Protein AF-A0A522BNR9-F1 (afdb_monomer_lite)

pLDDT: mean 96.23, std 3.54, range [77.25, 98.81]

Secondary structure (DSSP, 8-state):
-EEEEEE-SHHHHHHHHHHHHHHHHHHHHTT-EEEEEE-SHHHHHHHHTTSS--HHHHHHHHHTSTT--EE------B-HHHHHHHHHHHHHTT--PPP--SS--SHHHHHHHHHHHHHSBS-HHHHH--S-------HHHHHHHHHSPPP-PPPPTT--------SSSSHHHH-EEEE-SS-EEEEEEEEETTEEEEEEEEEE-TT-EEEE----HHHHHHHHHHHHHHHHHHT--------TTTSTTHHHHHHHHHHHHHTHHHHHHSHHHHHHTT--GGG-HHHHHHHHTTS-HHHHHHHH-

Foldseek 3Di:
DEEEEEQADDPSNVVCVVCVVVVQVVCVVVVYHYHYQYLYLLQLLCVLVVNHDPSLVVLLVLLPDPPDHYDDDDHDQADPVNNQVSQVVCVVVPDPQDGQDPPDDDPVNVSSNVSVVCSHFPNRCVSNPPDDDDDDDDPVRVVVCVVVPDDDDDDDPPDPDDDDDQPDQAFVNFKDKDFAQAKDKDWDWDQDPVGIDTPDIDIDHHRDMDMDGGRDPVSLLVSLLVQLVVCVVVVHDDDDDDDCSNVVPPGLVSQLSNQCSNVVVLCVVCVPVQVVLPQGCSSPPVSSLVSLVPDDPVVSVVSVD

Structure (mmCIF, N/CA/C/O backbone):
data_AF-A0A522BNR9-F1
#
_entry.id   AF-A0A522BNR9-F1
#
loop_
_atom_site.group_PDB
_atom_site.id
_atom_site.type_symbol
_atom_site.label_atom_id
_atom_site.label_alt_id
_atom_site.label_comp_id
_atom_site.label_asym_id
_atom_site.label_entity_id
_atom_site.label_seq_id
_atom_site.pdbx_PDB_ins_code
_atom_site.Cartn_x
_atom_site.Cartn_y
_atom_site.Cartn_z
_atom_site.occupancy
_atom_site.B_iso_or_equiv
_atom_site.auth_seq_id
_atom_site.auth_comp_id
_atom_site.auth_asym_id
_atom_site.auth_atom_id
_atom_site.pdbx_PDB_model_num
ATOM 1 N N . MET A 1 1 ? 23.195 -4.422 -25.981 1.00 77.25 1 MET A N 1
ATOM 2 C CA . MET A 1 1 ? 21.878 -4.043 -25.424 1.00 77.25 1 MET A CA 1
ATOM 3 C C . MET A 1 1 ? 21.604 -4.949 -24.242 1.00 77.25 1 MET A C 1
ATOM 5 O O . MET A 1 1 ? 21.858 -6.144 -24.354 1.00 77.25 1 MET A O 1
ATOM 9 N N . LYS A 1 2 ? 21.165 -4.390 -23.116 1.00 92.06 2 LYS A N 1
ATOM 10 C CA . LYS A 1 2 ? 20.998 -5.118 -21.859 1.00 92.06 2 LYS A CA 1
ATOM 11 C C . LYS A 1 2 ? 19.595 -4.866 -21.327 1.00 92.06 2 LYS A C 1
ATOM 13 O O . LYS A 1 2 ? 19.148 -3.726 -21.337 1.00 92.06 2 LYS A O 1
ATOM 18 N N . ILE A 1 3 ? 18.907 -5.923 -20.921 1.00 98.19 3 ILE A N 1
ATOM 19 C CA . ILE A 1 3 ? 17.589 -5.854 -20.295 1.00 98.19 3 ILE A CA 1
ATOM 20 C C . ILE A 1 3 ? 17.766 -6.191 -18.822 1.00 98.19 3 ILE A C 1
ATOM 22 O O . ILE A 1 3 ? 18.383 -7.201 -18.485 1.00 98.19 3 ILE A O 1
ATOM 26 N N . ILE A 1 4 ? 17.203 -5.364 -17.951 1.00 98.50 4 ILE A N 1
ATOM 27 C CA . ILE A 1 4 ? 17.096 -5.677 -16.533 1.00 98.50 4 ILE A CA 1
ATOM 28 C C . ILE A 1 4 ? 15.732 -6.298 -16.258 1.00 98.50 4 ILE A C 1
ATOM 30 O O . ILE A 1 4 ? 14.697 -5.713 -16.566 1.00 98.50 4 ILE A O 1
ATOM 34 N N . TYR A 1 5 ? 15.731 -7.487 -15.670 1.00 98.62 5 TYR A N 1
ATOM 35 C CA . TYR A 1 5 ? 14.542 -8.231 -15.285 1.00 98.62 5 TYR A CA 1
ATOM 36 C C . TYR A 1 5 ? 14.414 -8.221 -13.762 1.00 98.62 5 TYR A C 1
ATOM 38 O O . TYR A 1 5 ? 15.271 -8.743 -13.050 1.00 98.62 5 TYR A O 1
ATOM 46 N N . THR A 1 6 ? 13.362 -7.610 -13.225 1.00 98.69 6 THR A N 1
ATOM 47 C CA . THR A 1 6 ? 13.236 -7.505 -11.766 1.00 98.69 6 THR A CA 1
ATOM 48 C C . THR A 1 6 ? 12.861 -8.846 -11.140 1.00 98.69 6 THR A C 1
ATOM 50 O O . THR A 1 6 ? 11.821 -9.408 -11.493 1.00 98.69 6 THR A O 1
ATOM 53 N N . TYR A 1 7 ? 13.643 -9.310 -10.167 1.00 98.69 7 TYR A N 1
ATOM 54 C CA . TYR A 1 7 ? 13.219 -10.359 -9.242 1.00 98.69 7 TYR A CA 1
ATOM 55 C C . TYR A 1 7 ? 12.415 -9.713 -8.107 1.00 98.69 7 TYR A C 1
ATOM 57 O O . TYR A 1 7 ? 12.762 -8.633 -7.627 1.00 98.69 7 TYR A O 1
ATOM 65 N N . THR A 1 8 ? 11.272 -10.307 -7.771 1.00 98.69 8 THR A N 1
ATOM 66 C CA . THR A 1 8 ? 10.233 -9.675 -6.940 1.00 98.69 8 THR A CA 1
ATOM 67 C C . THR A 1 8 ? 9.737 -10.655 -5.878 1.00 98.69 8 THR A C 1
ATOM 69 O O . THR A 1 8 ? 10.532 -11.413 -5.334 1.00 98.69 8 THR A O 1
ATOM 72 N N . ASP A 1 9 ? 8.446 -10.646 -5.563 1.00 98.62 9 ASP A N 1
ATOM 73 C CA . ASP A 1 9 ? 7.865 -11.357 -4.431 1.00 98.62 9 ASP A CA 1
ATOM 74 C C . ASP A 1 9 ? 6.797 -12.358 -4.903 1.00 98.62 9 ASP A C 1
ATOM 76 O O . ASP A 1 9 ? 6.306 -12.273 -6.032 1.00 98.62 9 ASP A O 1
ATOM 80 N N . GLU A 1 10 ? 6.401 -13.275 -4.019 1.00 98.19 10 GLU A N 1
ATOM 81 C CA . GLU A 1 10 ? 5.205 -14.123 -4.154 1.00 98.19 10 GLU A CA 1
ATOM 82 C C . GLU A 1 10 ? 5.112 -14.865 -5.509 1.00 98.19 10 GLU A C 1
ATOM 84 O O . GLU A 1 10 ? 6.067 -15.494 -5.971 1.00 98.19 10 GLU A O 1
ATOM 89 N N . ALA A 1 11 ? 3.944 -14.844 -6.159 1.00 98.31 11 ALA A N 1
ATOM 90 C CA . ALA A 1 11 ? 3.710 -15.575 -7.400 1.00 98.31 11 ALA A CA 1
ATOM 91 C C . ALA A 1 11 ? 4.596 -15.101 -8.577 1.00 98.31 11 ALA A C 1
ATOM 93 O O . ALA A 1 11 ? 5.131 -15.962 -9.281 1.00 98.31 11 ALA A O 1
ATOM 94 N N . PRO A 1 12 ? 4.809 -13.787 -8.814 1.00 98.31 12 PRO A N 1
ATOM 95 C CA . PRO A 1 12 ? 5.765 -13.321 -9.821 1.00 98.31 12 PRO A CA 1
ATOM 96 C C . PRO A 1 12 ? 7.200 -13.828 -9.618 1.00 98.31 12 PRO A C 1
ATOM 98 O O . PRO A 1 12 ? 7.868 -14.138 -10.609 1.00 98.31 12 PRO A O 1
ATOM 101 N N . ALA A 1 13 ? 7.671 -13.965 -8.374 1.00 98.31 13 ALA A N 1
ATOM 102 C CA . ALA A 1 13 ? 8.983 -14.550 -8.091 1.00 98.31 13 ALA A CA 1
ATOM 103 C C . ALA A 1 13 ? 9.046 -16.021 -8.530 1.00 98.31 13 ALA A C 1
ATOM 105 O O . ALA A 1 13 ? 9.943 -16.406 -9.280 1.00 98.31 13 ALA A O 1
ATOM 106 N N . LEU A 1 14 ? 8.039 -16.825 -8.164 1.00 98.44 14 LEU A N 1
ATOM 107 C CA . LEU A 1 14 ? 7.934 -18.229 -8.586 1.00 98.44 14 LEU A CA 1
ATOM 108 C C . LEU A 1 14 ? 7.877 -18.373 -10.115 1.00 98.44 14 LEU A C 1
ATOM 110 O O . LEU A 1 14 ? 8.571 -19.208 -10.693 1.00 98.44 14 LEU A O 1
ATOM 114 N N . ALA A 1 15 ? 7.089 -17.534 -10.790 1.00 98.50 15 ALA A N 1
ATOM 115 C CA . ALA A 1 15 ? 7.012 -17.531 -12.250 1.00 98.50 15 ALA A CA 1
ATOM 116 C C . ALA A 1 15 ? 8.358 -17.159 -12.896 1.00 98.50 15 ALA A C 1
ATOM 118 O O . ALA A 1 15 ? 8.727 -17.723 -13.928 1.00 98.50 15 ALA A O 1
ATOM 119 N N . THR A 1 16 ? 9.110 -16.247 -12.274 1.00 98.56 16 THR A N 1
ATOM 120 C CA . THR A 1 16 ? 10.439 -15.829 -12.739 1.00 98.56 16 THR A CA 1
ATOM 121 C C . THR A 1 16 ? 11.426 -16.993 -12.729 1.00 98.56 16 THR A C 1
ATOM 123 O O . THR A 1 16 ? 12.133 -17.162 -13.718 1.00 98.56 16 THR A O 1
ATOM 126 N N . HIS A 1 17 ? 11.416 -17.850 -11.699 1.00 97.81 17 HIS A N 1
ATOM 127 C CA . HIS A 1 17 ? 12.266 -19.054 -11.648 1.00 97.81 17 HIS A CA 1
ATOM 128 C C . HIS A 1 17 ? 12.080 -19.971 -12.863 1.00 97.81 17 HIS A C 1
ATOM 130 O O . HIS A 1 17 ? 13.046 -20.547 -13.356 1.00 97.81 17 HIS A O 1
ATOM 136 N N . SER A 1 18 ? 10.853 -20.084 -13.380 1.00 98.38 18 SER A N 1
ATOM 137 C CA . SER A 1 18 ? 10.576 -20.894 -14.571 1.00 98.38 18 SER A CA 1
ATOM 138 C C . SER A 1 18 ? 10.851 -20.156 -15.881 1.00 98.38 18 SER A C 1
ATOM 140 O O . SER A 1 18 ? 11.340 -20.765 -16.831 1.00 98.38 18 SER A O 1
ATOM 142 N N . LEU A 1 19 ? 10.467 -18.882 -15.978 1.00 98.62 19 LEU A N 1
ATOM 143 C CA . LEU A 1 19 ? 10.420 -18.162 -17.251 1.00 98.62 19 LEU A CA 1
ATOM 144 C C . LEU A 1 19 ? 11.746 -17.477 -17.604 1.00 98.62 19 LEU A C 1
ATOM 146 O O . LEU A 1 19 ? 12.098 -17.401 -18.781 1.00 98.62 19 LEU A O 1
ATOM 150 N N . LEU A 1 20 ? 12.488 -16.983 -16.610 1.00 98.31 20 LEU A N 1
ATOM 151 C CA . LEU A 1 20 ? 13.717 -16.222 -16.840 1.00 98.31 20 LEU A CA 1
ATOM 152 C C . LEU A 1 20 ? 14.794 -17.019 -17.599 1.00 98.31 20 LEU A C 1
ATOM 154 O O . LEU A 1 20 ? 15.329 -16.458 -18.558 1.00 98.31 20 LEU A O 1
ATOM 158 N N . PRO A 1 21 ? 15.069 -18.306 -17.290 1.00 98.31 21 PRO A N 1
ATOM 159 C CA . PRO A 1 21 ? 16.051 -19.083 -18.052 1.00 98.31 21 PRO A CA 1
ATOM 160 C C . PRO A 1 21 ? 15.691 -19.210 -19.538 1.00 98.31 21 PRO A C 1
ATOM 162 O O . PRO A 1 21 ? 16.567 -19.207 -20.402 1.00 98.31 21 PRO A O 1
ATOM 165 N N . ILE A 1 22 ? 14.392 -19.275 -19.854 1.00 98.50 22 ILE A N 1
ATOM 166 C CA . ILE A 1 22 ? 13.901 -19.319 -21.236 1.00 98.50 22 ILE A CA 1
ATOM 167 C C . ILE A 1 22 ? 14.167 -17.974 -21.921 1.00 98.50 22 ILE A C 1
ATOM 169 O O . ILE A 1 22 ? 14.694 -17.946 -23.031 1.00 98.50 22 ILE A O 1
ATOM 173 N N . ILE A 1 23 ? 13.841 -16.858 -21.261 1.00 98.19 23 ILE A N 1
ATOM 174 C CA . ILE A 1 23 ? 14.083 -15.509 -21.797 1.00 98.19 23 ILE A CA 1
ATOM 175 C C . ILE A 1 23 ? 15.578 -15.289 -22.062 1.00 98.19 23 ILE A C 1
ATOM 177 O O . ILE A 1 23 ? 15.932 -14.813 -23.138 1.00 98.19 23 ILE A O 1
ATOM 181 N N . GLN A 1 24 ? 16.444 -15.673 -21.120 1.00 97.94 24 GLN A N 1
ATOM 182 C CA . GLN A 1 24 ? 17.901 -15.581 -21.254 1.00 97.94 24 GLN A CA 1
ATOM 183 C C . GLN A 1 24 ? 18.404 -16.386 -22.457 1.00 97.94 24 GLN A C 1
ATOM 185 O O . GLN A 1 24 ? 19.054 -15.827 -23.337 1.00 97.94 24 GLN A O 1
ATOM 190 N N . ALA A 1 25 ? 18.006 -17.659 -22.569 1.00 98.06 25 ALA A N 1
ATOM 191 C CA . ALA A 1 25 ? 18.433 -18.524 -23.668 1.00 98.06 25 ALA A CA 1
ATOM 192 C C . ALA A 1 25 ? 18.049 -17.978 -25.058 1.00 98.06 25 ALA A C 1
ATOM 194 O O . ALA A 1 25 ? 18.805 -18.142 -26.017 1.00 98.06 25 ALA A O 1
ATOM 195 N N . TYR A 1 26 ? 16.884 -17.332 -25.183 1.00 97.69 26 TYR A N 1
ATOM 196 C CA . TYR A 1 26 ? 16.469 -16.672 -26.425 1.00 97.69 26 TYR A CA 1
ATOM 197 C C . TYR A 1 26 ? 17.189 -15.335 -26.649 1.00 97.69 26 TYR A C 1
ATOM 199 O O . TYR A 1 26 ? 17.594 -15.051 -27.777 1.00 97.69 26 TYR A O 1
ATOM 207 N N . GLY A 1 27 ? 17.370 -14.528 -25.598 1.00 96.31 27 GLY A N 1
ATOM 208 C CA . GLY A 1 27 ? 18.087 -13.251 -25.652 1.00 96.31 27 GLY A CA 1
ATOM 209 C C . GLY A 1 27 ? 19.531 -13.411 -26.128 1.00 96.31 27 GLY A C 1
ATOM 210 O O . GLY A 1 27 ? 19.975 -12.675 -27.014 1.00 96.31 27 GLY A O 1
ATOM 211 N N . ASP A 1 28 ? 20.219 -14.450 -25.651 1.00 95.94 28 ASP A N 1
ATOM 212 C CA . ASP A 1 28 ? 21.600 -14.764 -26.029 1.00 95.94 28 ASP A CA 1
ATOM 213 C C . ASP A 1 28 ? 21.756 -15.006 -27.535 1.00 95.94 28 ASP A C 1
ATOM 215 O O . ASP A 1 28 ? 22.749 -14.594 -28.138 1.00 95.94 28 ASP A O 1
ATOM 219 N N . LYS A 1 29 ? 20.753 -15.607 -28.193 1.00 97.50 29 LYS A N 1
ATOM 220 C CA . LYS A 1 29 ? 20.768 -15.807 -29.655 1.00 97.50 29 LYS A CA 1
ATOM 221 C C . LYS A 1 29 ? 20.725 -14.498 -30.442 1.00 97.50 29 LYS A C 1
ATOM 223 O O . LYS A 1 29 ? 21.149 -14.484 -31.594 1.00 97.50 29 LYS A O 1
ATOM 228 N N . ALA A 1 30 ? 20.234 -13.422 -29.833 1.00 96.06 30 ALA A N 1
ATOM 229 C CA . ALA A 1 30 ? 20.173 -12.087 -30.417 1.00 96.06 30 ALA A CA 1
ATOM 230 C C . ALA A 1 30 ? 21.269 -11.141 -29.885 1.00 96.06 30 ALA A C 1
ATOM 232 O O . ALA A 1 30 ? 21.267 -9.960 -30.229 1.00 96.06 30 ALA A O 1
ATOM 233 N N . GLY A 1 31 ? 22.190 -11.623 -29.038 1.00 96.25 31 GLY A N 1
ATOM 234 C CA . GLY A 1 31 ? 23.190 -10.774 -28.382 1.00 96.25 31 GLY A CA 1
ATOM 235 C C . GLY A 1 31 ? 22.590 -9.785 -27.372 1.00 96.25 31 GLY A C 1
ATOM 236 O O . GLY A 1 31 ? 23.141 -8.702 -27.160 1.00 96.25 31 GLY A O 1
ATOM 237 N N . VAL A 1 32 ? 21.443 -10.128 -26.775 1.00 97.12 32 VAL A N 1
ATOM 238 C CA . VAL A 1 32 ? 20.757 -9.326 -25.754 1.00 97.12 32 VAL A CA 1
ATOM 239 C C . VAL A 1 32 ? 20.954 -9.980 -24.391 1.00 97.12 32 VAL A C 1
ATOM 241 O O . VAL A 1 32 ? 20.348 -11.008 -24.102 1.00 97.12 32 VAL A O 1
ATOM 244 N N . GLY A 1 33 ? 21.776 -9.360 -23.543 1.00 96.62 33 GLY A N 1
ATOM 245 C CA . GLY A 1 33 ? 21.984 -9.828 -22.172 1.00 96.62 33 GLY A CA 1
ATOM 246 C C . GLY A 1 33 ? 20.783 -9.505 -21.284 1.00 96.62 33 GLY A C 1
ATOM 247 O O . GLY A 1 33 ? 20.262 -8.388 -21.339 1.00 96.62 33 GLY A O 1
ATOM 248 N N . VAL A 1 34 ? 20.363 -10.462 -20.456 1.00 97.94 34 VAL A N 1
ATOM 249 C CA . VAL A 1 34 ? 19.265 -10.289 -19.493 1.00 97.94 34 VAL A CA 1
ATOM 250 C C . VAL A 1 34 ? 19.785 -10.545 -18.084 1.00 97.94 34 VAL A C 1
ATOM 252 O O . VAL A 1 34 ? 20.131 -11.675 -17.734 1.00 97.94 34 VAL A O 1
ATOM 255 N N . GLU A 1 35 ? 19.830 -9.490 -17.277 1.00 96.69 35 GLU A N 1
ATOM 256 C CA . GLU A 1 35 ? 20.316 -9.539 -15.898 1.00 96.69 35 GLU A CA 1
ATOM 257 C C . GLU A 1 35 ? 19.208 -9.273 -14.893 1.00 96.69 35 GLU A C 1
ATOM 259 O O . GLU A 1 35 ? 18.258 -8.542 -15.165 1.00 96.69 35 GLU A O 1
ATOM 264 N N . THR A 1 36 ? 19.358 -9.837 -13.701 1.00 97.94 36 THR A N 1
ATOM 265 C CA . THR A 1 36 ? 18.408 -9.639 -12.615 1.00 97.94 36 THR A CA 1
ATOM 266 C C . THR A 1 36 ? 18.812 -8.502 -11.701 1.00 97.94 36 THR A C 1
ATOM 268 O O . THR A 1 36 ? 19.994 -8.282 -11.436 1.00 97.94 36 THR A O 1
ATOM 271 N N . ARG A 1 37 ? 17.804 -7.827 -11.158 1.00 98.50 37 ARG A N 1
ATOM 272 C CA . ARG A 1 37 ? 17.929 -6.966 -9.983 1.00 98.50 37 ARG A CA 1
ATOM 273 C C . ARG A 1 37 ? 16.854 -7.361 -8.989 1.00 98.50 37 ARG A C 1
ATOM 275 O O . ARG A 1 37 ? 15.673 -7.395 -9.344 1.00 98.50 37 ARG A O 1
ATOM 282 N N . ASP A 1 38 ? 17.279 -7.738 -7.790 1.00 98.56 38 ASP A N 1
ATOM 283 C CA . ASP A 1 38 ? 16.380 -8.169 -6.723 1.00 98.56 38 ASP A CA 1
ATOM 284 C C . ASP A 1 38 ? 15.833 -6.955 -5.976 1.00 98.56 38 ASP A C 1
ATOM 286 O O . ASP A 1 38 ? 16.566 -6.242 -5.298 1.00 98.56 38 ASP A O 1
ATOM 290 N N . ILE A 1 39 ? 14.535 -6.723 -6.143 1.00 98.69 39 ILE A N 1
ATOM 291 C CA . ILE A 1 39 ? 13.774 -5.662 -5.478 1.00 98.69 39 ILE A CA 1
ATOM 292 C C . ILE A 1 39 ? 12.669 -6.242 -4.582 1.00 98.69 39 ILE A C 1
ATOM 294 O O . ILE A 1 39 ? 11.708 -5.536 -4.244 1.00 98.69 39 ILE A O 1
ATOM 298 N N . SER A 1 40 ? 12.783 -7.522 -4.214 1.00 98.69 40 SER A N 1
ATOM 299 C CA . SER A 1 40 ? 11.910 -8.166 -3.234 1.00 98.69 40 SER A CA 1
ATOM 300 C C . SER A 1 40 ? 11.923 -7.411 -1.903 1.00 98.69 40 SER A C 1
ATOM 302 O O . SER A 1 40 ? 12.826 -6.623 -1.600 1.00 98.69 40 SER A O 1
ATOM 304 N N . LEU A 1 41 ? 10.890 -7.611 -1.086 1.00 98.56 41 LEU A N 1
ATOM 305 C CA . LEU A 1 41 ? 10.832 -7.045 0.258 1.00 98.56 41 LEU A CA 1
ATOM 306 C C . LEU A 1 41 ? 12.050 -7.461 1.090 1.00 98.56 41 LEU A C 1
ATOM 308 O O . LEU A 1 41 ? 12.665 -6.601 1.714 1.00 98.56 41 LEU A O 1
ATOM 312 N N . ALA A 1 42 ? 12.422 -8.740 1.046 1.00 98.50 42 ALA A N 1
ATOM 313 C CA . ALA A 1 42 ? 13.563 -9.272 1.780 1.00 98.50 42 ALA A CA 1
ATOM 314 C C . ALA A 1 42 ? 14.884 -8.606 1.360 1.00 98.50 42 ALA A C 1
ATOM 316 O O . ALA A 1 42 ? 15.603 -8.090 2.216 1.00 98.50 42 ALA A O 1
ATOM 317 N N . ALA A 1 43 ? 15.167 -8.527 0.054 1.00 98.50 43 ALA A N 1
ATOM 318 C CA . ALA A 1 43 ? 16.389 -7.898 -0.449 1.00 98.50 43 ALA A CA 1
ATOM 319 C C . ALA A 1 43 ? 16.478 -6.414 -0.071 1.00 98.50 43 ALA A C 1
ATOM 321 O O . ALA A 1 43 ? 17.534 -5.943 0.343 1.00 98.50 43 ALA A O 1
ATOM 322 N N . ARG A 1 44 ? 15.359 -5.682 -0.131 1.00 98.56 44 ARG A N 1
ATOM 323 C CA . ARG A 1 44 ? 15.320 -4.264 0.263 1.00 98.56 44 ARG A CA 1
ATOM 324 C C . ARG A 1 44 ? 15.499 -4.058 1.766 1.00 98.56 44 ARG A C 1
ATOM 326 O O . ARG A 1 44 ? 16.126 -3.078 2.153 1.00 98.56 44 ARG A O 1
ATOM 333 N N . ILE A 1 45 ? 14.982 -4.960 2.607 1.00 98.62 45 ILE A N 1
ATOM 334 C CA . ILE A 1 45 ? 15.274 -4.944 4.050 1.00 98.62 45 ILE A CA 1
ATOM 335 C C . ILE A 1 45 ? 16.776 -5.143 4.267 1.00 98.62 45 ILE A C 1
ATOM 337 O O . ILE A 1 45 ? 17.400 -4.333 4.943 1.00 98.62 45 ILE A O 1
ATOM 341 N N . LEU A 1 46 ? 17.370 -6.178 3.669 1.00 98.56 46 LEU A N 1
ATOM 342 C CA . LEU A 1 46 ? 18.798 -6.464 3.827 1.00 98.56 46 LEU A CA 1
ATOM 343 C C . LEU A 1 46 ? 19.677 -5.305 3.338 1.00 98.56 46 LEU A C 1
ATOM 345 O O . LEU A 1 46 ? 20.616 -4.923 4.035 1.00 98.56 46 LEU A O 1
ATOM 349 N N . ALA A 1 47 ? 19.344 -4.706 2.193 1.00 98.19 47 ALA A N 1
ATOM 350 C CA . ALA A 1 47 ? 20.053 -3.549 1.654 1.00 98.19 47 ALA A CA 1
ATOM 351 C C . ALA A 1 47 ? 19.994 -2.336 2.595 1.00 98.19 47 ALA A C 1
ATOM 353 O O . ALA A 1 47 ? 21.015 -1.695 2.836 1.00 98.19 47 ALA A O 1
ATOM 354 N N . ALA A 1 48 ? 18.838 -2.070 3.216 1.00 97.44 48 ALA A N 1
ATOM 355 C CA . ALA A 1 48 ? 18.678 -0.969 4.170 1.00 97.44 48 ALA A CA 1
ATOM 356 C C . ALA A 1 48 ? 19.566 -1.104 5.425 1.00 97.44 48 ALA A C 1
ATOM 358 O O . ALA A 1 48 ? 19.855 -0.101 6.077 1.00 97.44 48 ALA A O 1
ATOM 359 N N . PHE A 1 49 ? 20.027 -2.319 5.745 1.00 97.25 49 PHE A N 1
ATOM 360 C CA . PHE A 1 49 ? 20.973 -2.594 6.834 1.00 97.25 49 PHE A CA 1
ATOM 361 C C . PHE A 1 49 ? 22.384 -2.956 6.341 1.00 97.25 49 PHE A C 1
ATOM 363 O O . PHE A 1 49 ? 23.199 -3.445 7.121 1.00 97.25 49 PHE A O 1
ATOM 370 N N . GLY A 1 50 ? 22.694 -2.716 5.062 1.00 97.12 50 GLY A N 1
ATOM 371 C CA . GLY A 1 50 ? 24.022 -2.958 4.489 1.00 97.12 50 GLY A CA 1
ATOM 372 C C . GLY A 1 50 ? 24.414 -4.437 4.403 1.00 97.12 50 GLY A C 1
ATOM 373 O O . GLY A 1 50 ? 25.598 -4.758 4.350 1.00 97.12 50 GLY A O 1
ATOM 374 N N . LEU A 1 51 ? 23.434 -5.341 4.415 1.00 97.00 51 LEU A N 1
ATOM 375 C CA . LEU A 1 51 ? 23.635 -6.793 4.349 1.00 97.00 51 LEU A CA 1
ATOM 376 C C . LEU A 1 51 ? 23.479 -7.351 2.926 1.00 97.00 51 LEU A C 1
ATOM 378 O O . LEU A 1 51 ? 23.629 -8.554 2.719 1.00 97.00 51 LEU A O 1
ATOM 382 N N . HIS A 1 52 ? 23.134 -6.498 1.962 1.00 96.19 52 HIS A N 1
ATOM 383 C CA . HIS A 1 52 ? 22.932 -6.842 0.558 1.00 96.19 52 HIS A CA 1
ATOM 384 C C . HIS A 1 52 ? 23.124 -5.599 -0.328 1.00 96.19 52 HIS A C 1
ATOM 386 O O . HIS A 1 52 ? 22.973 -4.474 0.150 1.00 96.19 52 HIS A O 1
ATOM 392 N N . ASP A 1 53 ? 23.412 -5.796 -1.616 1.00 97.31 53 ASP A N 1
ATOM 393 C CA . ASP A 1 53 ? 23.477 -4.714 -2.603 1.00 97.31 53 ASP A CA 1
ATOM 394 C C . ASP A 1 53 ? 22.121 -3.999 -2.751 1.00 97.31 53 ASP A C 1
ATOM 396 O O . ASP A 1 53 ? 21.067 -4.643 -2.843 1.00 97.31 53 ASP A O 1
ATOM 400 N N . ASP A 1 54 ? 22.143 -2.664 -2.817 1.00 98.00 54 ASP A N 1
ATOM 401 C 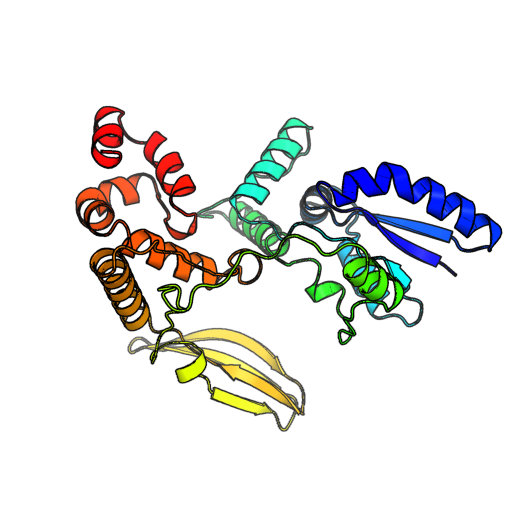CA . ASP A 1 54 ? 20.944 -1.845 -3.033 1.00 98.00 54 ASP A CA 1
ATOM 402 C C . ASP A 1 54 ? 20.606 -1.728 -4.525 1.00 98.00 54 ASP A C 1
ATOM 404 O O . ASP A 1 54 ? 20.846 -0.723 -5.202 1.00 98.00 54 ASP A O 1
ATOM 408 N N . HIS A 1 55 ? 20.003 -2.792 -5.046 1.00 98.56 55 HIS A N 1
ATOM 409 C CA . HIS A 1 55 ? 19.535 -2.837 -6.425 1.00 98.56 55 HIS A CA 1
ATOM 410 C C . HIS A 1 55 ? 18.415 -1.832 -6.734 1.00 98.56 55 HIS A C 1
ATOM 412 O O . HIS A 1 55 ? 18.212 -1.501 -7.902 1.00 98.56 55 HIS A O 1
ATOM 418 N N . LEU A 1 56 ? 17.650 -1.363 -5.738 1.00 98.50 56 LEU A N 1
ATOM 419 C CA . LEU A 1 56 ? 16.597 -0.377 -5.990 1.00 98.50 56 LEU A CA 1
ATOM 420 C C . LEU A 1 56 ? 17.208 0.999 -6.259 1.00 98.50 56 LEU A C 1
ATOM 422 O O . LEU A 1 56 ? 16.763 1.673 -7.188 1.00 98.50 56 LEU A O 1
ATOM 426 N N . ALA A 1 57 ? 18.231 1.386 -5.493 1.00 98.12 57 ALA A N 1
ATOM 427 C CA . ALA A 1 57 ? 18.997 2.596 -5.761 1.00 98.12 57 ALA A CA 1
ATOM 428 C C . ALA A 1 57 ? 19.671 2.532 -7.141 1.00 98.12 57 ALA A C 1
ATOM 430 O O . ALA A 1 57 ? 19.514 3.454 -7.939 1.00 98.12 57 ALA A O 1
ATOM 431 N N . GLU A 1 58 ? 20.327 1.412 -7.472 1.00 98.06 58 GLU A N 1
ATOM 432 C CA . GLU A 1 58 ? 20.940 1.214 -8.794 1.00 98.06 58 GLU A CA 1
ATOM 433 C C . GLU A 1 58 ? 19.916 1.352 -9.932 1.00 98.06 58 GLU A C 1
ATOM 435 O O . GLU A 1 58 ? 20.165 2.033 -10.927 1.00 98.06 58 GLU A O 1
ATOM 440 N N . LEU A 1 59 ? 18.741 0.732 -9.787 1.00 98.38 59 LEU A N 1
ATOM 441 C CA . LEU A 1 59 ? 17.673 0.834 -10.777 1.00 98.38 59 LEU A CA 1
ATOM 442 C C . LEU A 1 59 ? 17.100 2.252 -10.895 1.00 98.38 59 LEU A C 1
ATOM 444 O O . LEU A 1 59 ? 16.686 2.632 -11.989 1.00 98.38 59 LEU A O 1
ATOM 448 N N . GLY A 1 60 ? 17.058 3.015 -9.800 1.00 97.94 60 GLY A N 1
ATOM 449 C CA . GLY A 1 60 ? 16.644 4.418 -9.806 1.00 97.94 60 GLY A CA 1
ATOM 450 C C . GLY A 1 60 ? 17.584 5.290 -10.631 1.00 97.94 60 GLY A C 1
ATOM 451 O O . GLY A 1 60 ? 17.128 6.061 -11.474 1.00 97.94 60 GLY A O 1
ATOM 452 N N . GLU A 1 61 ? 18.893 5.102 -10.465 1.00 98.00 61 GLU A N 1
ATOM 453 C CA . GLU A 1 61 ? 19.889 5.783 -11.295 1.00 98.00 61 GLU A CA 1
ATOM 454 C C . GLU A 1 61 ? 19.798 5.331 -12.756 1.00 98.00 61 GLU A C 1
ATOM 456 O O . GLU A 1 61 ? 19.759 6.164 -13.662 1.00 98.00 61 GLU A O 1
ATOM 461 N N . LEU A 1 62 ? 19.668 4.020 -13.002 1.00 97.62 62 LEU A N 1
ATOM 462 C CA . LEU A 1 62 ? 19.507 3.487 -14.354 1.00 97.62 62 LEU A CA 1
ATOM 463 C C . LEU A 1 62 ? 18.285 4.086 -15.057 1.00 97.62 62 LEU A C 1
ATOM 465 O O . LEU A 1 62 ? 18.408 4.458 -16.220 1.00 97.62 62 LEU A O 1
ATOM 469 N N . ALA A 1 63 ? 17.139 4.213 -14.377 1.00 97.88 63 ALA A N 1
ATOM 470 C CA . ALA A 1 63 ? 15.888 4.731 -14.944 1.00 97.88 63 ALA A CA 1
ATOM 471 C C . ALA A 1 63 ? 15.993 6.175 -15.465 1.00 97.88 63 ALA A C 1
ATOM 473 O O . ALA A 1 63 ? 15.174 6.588 -16.284 1.00 97.88 63 ALA A O 1
ATOM 474 N N . ARG A 1 64 ? 17.016 6.921 -15.035 1.00 97.31 64 ARG A N 1
ATOM 475 C CA . ARG A 1 64 ? 17.319 8.284 -15.497 1.00 97.31 64 ARG A CA 1
ATOM 476 C C . ARG A 1 64 ? 18.288 8.325 -16.677 1.00 97.31 64 ARG A C 1
ATOM 478 O O . ARG A 1 64 ? 18.629 9.405 -17.156 1.00 97.31 64 ARG A O 1
ATOM 485 N N . THR A 1 65 ? 18.738 7.168 -17.157 1.00 97.31 65 THR A N 1
ATOM 486 C CA . THR A 1 65 ? 19.631 7.066 -18.313 1.00 97.31 65 THR A CA 1
ATOM 487 C C . THR A 1 65 ? 18.862 6.689 -19.586 1.00 97.31 65 THR A C 1
ATOM 489 O O . THR A 1 65 ? 17.891 5.933 -19.520 1.00 97.31 65 THR A O 1
ATOM 492 N N . PRO A 1 66 ? 19.303 7.144 -20.774 1.00 97.00 66 PRO A N 1
ATOM 493 C CA . PRO A 1 66 ? 18.700 6.739 -22.049 1.00 97.00 66 PRO A CA 1
ATOM 494 C C . PRO A 1 66 ? 18.805 5.235 -22.346 1.00 97.00 66 PRO A C 1
ATOM 496 O O . PRO A 1 66 ? 18.011 4.707 -23.121 1.00 97.00 66 PRO A O 1
ATOM 499 N N . ASP A 1 67 ? 19.775 4.548 -21.735 1.00 94.50 67 ASP A N 1
ATOM 500 C CA . ASP A 1 67 ? 20.029 3.118 -21.940 1.00 94.50 67 ASP A CA 1
ATOM 501 C C . ASP A 1 67 ? 19.137 2.214 -21.068 1.00 94.50 67 ASP A C 1
ATOM 503 O O . ASP A 1 67 ? 19.225 0.984 -21.150 1.00 94.50 67 ASP A O 1
ATOM 507 N N . ALA A 1 68 ? 18.266 2.799 -20.237 1.00 97.69 68 ALA A N 1
ATOM 508 C CA . ALA A 1 68 ? 17.363 2.063 -19.364 1.00 97.69 68 ALA A CA 1
ATOM 509 C C . ALA A 1 68 ? 16.416 1.150 -20.156 1.00 97.69 68 ALA A C 1
ATOM 511 O O . ALA A 1 68 ? 15.557 1.600 -20.915 1.00 97.69 68 ALA A O 1
ATOM 512 N N . ASN A 1 69 ? 16.513 -0.157 -19.915 1.00 98.19 69 ASN A N 1
ATOM 513 C CA . ASN A 1 69 ? 15.561 -1.138 -20.423 1.00 98.19 69 ASN A CA 1
ATOM 514 C C . ASN A 1 69 ? 15.195 -2.116 -19.305 1.00 98.19 69 ASN A C 1
ATOM 516 O O . ASN A 1 69 ? 15.926 -3.067 -19.026 1.00 98.19 69 ASN A O 1
ATOM 520 N N . ILE A 1 70 ? 14.084 -1.831 -18.625 1.00 98.50 70 ILE A N 1
ATOM 521 C CA . ILE A 1 70 ? 13.685 -2.501 -17.386 1.00 98.50 70 ILE A CA 1
ATOM 522 C C . ILE A 1 70 ? 12.342 -3.208 -17.598 1.00 98.50 70 ILE A C 1
ATOM 524 O O . ILE A 1 70 ? 11.317 -2.573 -17.850 1.00 98.50 70 ILE A O 1
ATOM 528 N N . ILE A 1 71 ? 12.324 -4.529 -17.422 1.00 98.62 71 ILE A N 1
ATOM 529 C CA . ILE A 1 71 ? 11.102 -5.327 -17.300 1.00 98.62 71 ILE A CA 1
ATOM 530 C C . ILE A 1 71 ? 10.739 -5.408 -15.817 1.00 98.62 71 ILE A C 1
ATOM 532 O O . ILE A 1 71 ? 11.334 -6.163 -15.046 1.00 98.62 71 ILE A O 1
ATOM 536 N N . LYS A 1 72 ? 9.741 -4.610 -15.425 1.00 98.56 72 LYS A N 1
ATOM 537 C CA . LYS A 1 72 ? 9.253 -4.512 -14.047 1.00 98.56 72 LYS A CA 1
ATOM 538 C C . LYS A 1 72 ? 8.061 -5.438 -13.794 1.00 98.56 72 LYS A C 1
ATOM 540 O O . LYS A 1 72 ? 6.965 -5.208 -14.305 1.00 98.56 72 LYS A O 1
ATOM 545 N N . LEU A 1 73 ? 8.251 -6.434 -12.932 1.00 98.62 73 LEU A N 1
ATOM 546 C CA . LEU A 1 73 ? 7.202 -7.350 -12.467 1.00 98.62 73 LEU A CA 1
ATOM 547 C C . LEU A 1 73 ? 6.479 -6.777 -11.237 1.00 98.62 73 LEU A C 1
ATOM 549 O O . LEU A 1 73 ? 7.038 -5.913 -10.561 1.00 98.62 73 LEU A O 1
ATOM 553 N N . PRO A 1 74 ? 5.242 -7.200 -10.916 1.00 98.44 74 PRO A N 1
ATOM 554 C CA . PRO A 1 74 ? 4.576 -6.802 -9.672 1.00 98.44 74 PRO A CA 1
ATOM 555 C C . PRO A 1 74 ? 5.405 -7.172 -8.432 1.00 98.44 74 PRO A C 1
ATOM 557 O O . PRO A 1 74 ? 6.018 -8.229 -8.405 1.00 98.44 74 PRO A O 1
ATOM 560 N N . ASN A 1 75 ? 5.420 -6.303 -7.419 1.00 98.44 75 ASN A N 1
ATOM 561 C CA . ASN A 1 75 ? 6.149 -6.506 -6.161 1.00 98.44 75 ASN A CA 1
ATOM 562 C C . ASN A 1 75 ? 5.299 -6.041 -4.968 1.00 98.44 75 ASN A C 1
ATOM 564 O O . ASN A 1 75 ? 4.367 -5.246 -5.142 1.00 98.44 75 ASN A O 1
ATOM 568 N N . ILE A 1 76 ? 5.656 -6.476 -3.761 1.00 97.25 76 ILE A N 1
ATOM 569 C CA . ILE A 1 76 ? 4.956 -6.114 -2.527 1.00 97.25 76 ILE A CA 1
ATOM 570 C C . ILE A 1 76 ? 5.150 -4.625 -2.207 1.00 97.25 76 ILE A C 1
ATOM 572 O O . ILE A 1 76 ? 6.270 -4.113 -2.143 1.00 97.25 76 ILE A O 1
ATOM 576 N N . SER A 1 77 ? 4.039 -3.938 -1.926 1.00 95.25 77 SER A N 1
ATOM 577 C CA . SER A 1 77 ? 4.029 -2.679 -1.170 1.00 95.25 77 SER A CA 1
ATOM 578 C C . SER A 1 77 ? 3.678 -2.996 0.281 1.00 95.25 77 SER A C 1
ATOM 580 O O . SER A 1 77 ? 2.503 -3.153 0.605 1.00 95.25 77 SER A O 1
ATOM 582 N N . ALA A 1 78 ? 4.696 -3.176 1.125 1.00 91.50 78 ALA A N 1
ATOM 583 C CA . ALA A 1 78 ? 4.532 -3.885 2.394 1.00 91.50 78 ALA A CA 1
ATOM 584 C C . ALA A 1 78 ? 3.698 -3.093 3.408 1.00 91.50 78 ALA A C 1
ATOM 586 O O . ALA A 1 78 ? 4.007 -1.940 3.716 1.00 91.50 78 ALA A O 1
ATOM 587 N N . SER A 1 79 ? 2.669 -3.736 3.954 1.00 85.06 79 SER A N 1
ATOM 588 C CA . SER A 1 79 ? 2.040 -3.321 5.212 1.00 85.06 79 SER A CA 1
ATOM 589 C C . SER A 1 79 ? 2.960 -3.612 6.409 1.00 85.06 79 SER A C 1
ATOM 591 O O . SER A 1 79 ? 3.934 -4.355 6.283 1.00 85.06 79 SER A O 1
ATOM 593 N N . ILE A 1 80 ? 2.651 -3.052 7.584 1.00 83.81 80 ILE A N 1
ATOM 594 C CA . ILE A 1 80 ? 3.410 -3.325 8.820 1.00 83.81 80 ILE A CA 1
ATOM 595 C C . ILE A 1 80 ? 3.421 -4.830 9.162 1.00 83.81 80 ILE A C 1
ATOM 597 O O . ILE A 1 80 ? 4.508 -5.353 9.405 1.00 83.81 80 ILE A O 1
ATOM 601 N N . PRO A 1 81 ? 2.291 -5.569 9.113 1.00 85.06 81 PRO A N 1
ATOM 602 C CA . PRO A 1 81 ? 2.308 -7.010 9.376 1.00 85.06 81 PRO A CA 1
ATOM 603 C C . PRO A 1 81 ? 3.192 -7.800 8.403 1.00 85.06 81 PRO A C 1
ATOM 605 O O . PRO A 1 81 ? 3.963 -8.655 8.831 1.00 85.06 81 PRO A O 1
ATOM 608 N N . GLN A 1 82 ? 3.138 -7.483 7.102 1.00 90.81 82 GLN A N 1
ATOM 609 C CA . GLN A 1 82 ? 3.998 -8.126 6.098 1.00 90.81 82 GLN A CA 1
ATOM 610 C C . GLN A 1 82 ? 5.479 -7.826 6.343 1.00 90.81 82 GLN A C 1
ATOM 612 O O . GLN A 1 82 ? 6.313 -8.717 6.209 1.00 90.81 82 GLN A O 1
ATOM 617 N N . LEU A 1 83 ? 5.805 -6.589 6.731 1.00 93.62 83 LEU A N 1
ATOM 618 C CA . LEU A 1 83 ? 7.167 -6.208 7.085 1.00 93.62 83 LEU A CA 1
ATOM 619 C C . LEU A 1 83 ? 7.672 -7.007 8.296 1.00 93.62 83 LEU A C 1
ATOM 621 O O . LEU A 1 83 ? 8.740 -7.605 8.216 1.00 93.62 83 LEU A O 1
ATOM 625 N N . LYS A 1 84 ? 6.896 -7.071 9.387 1.00 92.88 84 LYS A N 1
ATOM 626 C CA . LYS A 1 84 ? 7.246 -7.851 10.588 1.00 92.88 84 LYS A CA 1
ATOM 627 C C . LYS A 1 84 ? 7.441 -9.337 10.278 1.00 92.88 84 LYS A C 1
ATOM 629 O O . LYS A 1 84 ? 8.373 -9.950 10.789 1.00 92.88 84 LYS A O 1
ATOM 634 N N . ALA A 1 85 ? 6.588 -9.908 9.426 1.00 94.56 85 ALA A N 1
ATOM 635 C CA . ALA A 1 85 ? 6.722 -11.295 8.992 1.00 94.56 85 ALA A CA 1
ATOM 636 C C . ALA A 1 85 ? 8.040 -11.529 8.232 1.00 94.56 85 ALA A C 1
ATOM 638 O O . ALA A 1 85 ? 8.769 -12.460 8.564 1.00 94.56 85 ALA A O 1
ATOM 639 N N . ALA A 1 86 ? 8.382 -10.647 7.285 1.00 98.12 86 ALA A N 1
ATOM 640 C CA . ALA A 1 86 ? 9.636 -10.730 6.535 1.00 98.12 86 ALA A CA 1
ATOM 641 C C . ALA A 1 86 ? 10.874 -10.565 7.434 1.00 98.12 86 ALA A C 1
ATOM 643 O O . ALA A 1 86 ? 11.846 -11.296 7.271 1.00 98.12 86 ALA A O 1
ATOM 644 N N . ILE A 1 87 ? 10.833 -9.653 8.414 1.00 98.12 87 ILE A N 1
ATOM 645 C CA . ILE A 1 87 ? 11.908 -9.484 9.409 1.00 98.12 87 ILE A CA 1
ATOM 646 C C . ILE A 1 87 ? 12.120 -10.784 10.188 1.00 98.12 87 ILE A C 1
ATOM 648 O O . ILE A 1 87 ? 13.244 -11.274 10.265 1.00 98.12 87 ILE A O 1
ATOM 652 N N . LYS A 1 88 ? 11.039 -11.381 10.704 1.00 97.81 88 LYS A N 1
ATOM 653 C CA . LYS A 1 88 ? 11.104 -12.635 11.464 1.00 97.81 88 LYS A CA 1
ATOM 654 C C . LYS A 1 88 ? 11.669 -13.787 10.629 1.00 97.81 88 LYS A C 1
ATOM 656 O O . LYS A 1 88 ? 12.456 -14.583 11.137 1.00 97.81 88 LYS A O 1
ATOM 661 N N . GLU A 1 89 ? 11.280 -13.881 9.359 1.00 98.56 89 GLU A N 1
ATOM 662 C CA . GLU A 1 89 ? 11.811 -14.886 8.432 1.00 98.56 89 GLU A CA 1
ATOM 663 C C . GLU A 1 89 ? 13.314 -14.688 8.178 1.00 98.56 89 GLU A C 1
ATOM 665 O O . GLU A 1 89 ? 14.086 -15.642 8.281 1.00 98.56 89 GLU A O 1
ATOM 670 N N . LEU A 1 90 ? 13.754 -13.448 7.939 1.00 98.62 90 LEU A N 1
ATOM 671 C CA . LEU A 1 90 ? 15.169 -13.108 7.756 1.00 98.62 90 LEU A CA 1
ATOM 672 C C . LEU A 1 90 ? 16.011 -13.410 9.003 1.00 98.62 90 LEU A C 1
ATOM 674 O O . LEU A 1 90 ? 17.099 -13.978 8.891 1.00 98.62 90 LEU A O 1
ATOM 678 N N . GLN A 1 91 ? 15.508 -13.070 10.190 1.00 98.44 91 GLN A N 1
ATOM 679 C CA . GLN A 1 91 ? 16.164 -13.381 11.461 1.00 98.44 91 GLN A CA 1
ATOM 680 C C . GLN A 1 91 ? 16.286 -14.894 11.672 1.00 98.44 91 GLN A C 1
ATOM 682 O O . GLN A 1 91 ? 17.350 -15.380 12.053 1.00 98.44 91 GLN A O 1
ATOM 687 N N . ALA A 1 92 ? 15.230 -15.657 11.368 1.00 98.38 92 ALA A N 1
ATOM 688 C CA . ALA A 1 92 ? 15.260 -17.118 11.436 1.00 98.38 92 ALA A CA 1
ATOM 689 C C . ALA A 1 92 ? 16.266 -17.735 10.445 1.00 98.38 92 ALA A C 1
ATOM 691 O O . ALA A 1 92 ? 16.842 -18.784 10.731 1.00 98.38 92 ALA A O 1
ATOM 692 N N . ALA A 1 93 ? 16.514 -17.069 9.314 1.00 97.94 93 ALA A N 1
ATOM 693 C CA . ALA A 1 93 ? 17.548 -17.434 8.347 1.00 97.94 93 ALA A CA 1
ATOM 694 C C . ALA A 1 93 ? 18.973 -16.984 8.749 1.00 97.94 93 ALA A C 1
ATOM 696 O O . ALA A 1 93 ? 19.929 -17.289 8.038 1.00 97.94 93 ALA A O 1
ATOM 697 N N . GLY A 1 94 ? 19.141 -16.298 9.887 1.00 97.81 94 GLY A N 1
ATOM 698 C CA . GLY A 1 94 ? 20.443 -15.895 10.432 1.00 97.81 94 GLY A CA 1
ATOM 699 C C . GLY A 1 94 ? 20.910 -14.491 10.042 1.00 97.81 94 GLY A C 1
ATOM 700 O O . GLY A 1 94 ? 22.056 -14.136 10.322 1.00 97.81 94 GLY A O 1
ATOM 701 N N . HIS A 1 95 ? 20.058 -13.673 9.418 1.00 97.81 95 HIS A N 1
ATOM 702 C CA . HIS A 1 95 ? 20.396 -12.283 9.113 1.00 97.81 95 HIS A CA 1
ATOM 703 C C . HIS A 1 95 ? 20.222 -11.381 10.341 1.00 97.81 95 HIS A C 1
ATOM 705 O O . HIS A 1 95 ? 19.176 -11.375 10.987 1.00 97.81 95 HIS A O 1
ATOM 711 N N . ALA A 1 96 ? 21.238 -10.564 10.629 1.00 95.75 96 ALA A N 1
ATOM 712 C CA . ALA A 1 96 ? 21.260 -9.648 11.769 1.00 95.75 96 ALA A CA 1
ATOM 713 C C . ALA A 1 96 ? 20.496 -8.336 11.488 1.00 95.75 96 ALA A C 1
ATOM 715 O O . ALA A 1 96 ? 21.079 -7.254 11.510 1.00 95.75 96 ALA A O 1
ATOM 716 N N . VAL A 1 97 ? 19.195 -8.433 11.201 1.00 96.81 97 VAL A N 1
ATOM 717 C CA . VAL A 1 97 ? 18.300 -7.271 11.054 1.00 96.81 97 VAL A CA 1
ATOM 718 C C . VAL A 1 97 ? 17.536 -7.009 12.363 1.00 96.81 97 VAL A C 1
ATOM 720 O O . VAL A 1 97 ? 17.049 -7.964 12.979 1.00 96.81 97 VAL A O 1
ATOM 723 N N . PRO A 1 98 ? 17.428 -5.748 12.827 1.00 96.62 98 PRO A N 1
ATOM 724 C CA . PRO A 1 98 ? 16.735 -5.426 14.074 1.00 96.62 98 PRO A CA 1
ATOM 725 C C . PRO A 1 98 ? 15.224 -5.637 13.947 1.00 96.62 98 PRO A C 1
ATOM 727 O O . PRO A 1 98 ? 14.673 -5.567 12.848 1.00 96.62 98 PRO A O 1
ATOM 730 N N . ASP A 1 99 ? 14.536 -5.833 15.070 1.00 95.38 99 ASP A N 1
ATOM 731 C CA . ASP A 1 99 ? 13.071 -5.827 15.092 1.00 95.38 99 ASP A CA 1
ATOM 732 C C . ASP A 1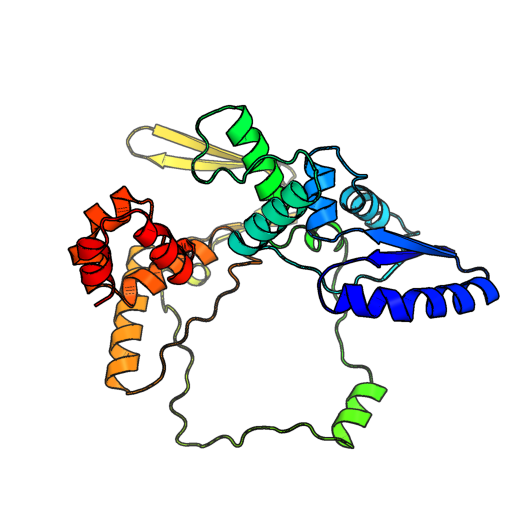 99 ? 12.511 -4.479 14.618 1.00 95.38 99 ASP A C 1
ATOM 734 O O . ASP A 1 99 ? 13.190 -3.453 14.657 1.00 95.38 99 ASP A O 1
ATOM 738 N N . PHE A 1 100 ? 11.254 -4.469 14.165 1.00 93.44 100 PHE A N 1
ATOM 739 C CA . PHE A 1 100 ? 10.558 -3.229 13.823 1.00 93.44 100 PHE A CA 1
ATOM 740 C C . PHE A 1 100 ? 10.082 -2.519 15.104 1.00 93.44 100 PHE A C 1
ATOM 742 O O . PHE A 1 100 ? 9.160 -3.026 15.751 1.00 93.44 100 PHE A O 1
ATOM 749 N N . PRO A 1 101 ? 10.637 -1.345 15.468 1.00 90.62 101 PRO A N 1
ATOM 750 C CA . PRO A 1 101 ? 10.249 -0.660 16.693 1.00 90.62 101 PRO A CA 1
ATOM 751 C C . PRO A 1 101 ? 8.973 0.149 16.451 1.00 90.62 101 PRO A C 1
ATOM 753 O O . PRO A 1 101 ? 8.953 1.106 15.671 1.00 90.62 101 PRO A O 1
ATOM 756 N N . GLU A 1 102 ? 7.881 -0.234 17.112 1.00 82.56 102 GLU A N 1
ATOM 757 C CA . GLU A 1 102 ? 6.591 0.453 16.970 1.00 82.56 102 GLU A CA 1
ATOM 758 C C . GLU A 1 102 ? 6.581 1.828 17.635 1.00 82.56 102 GLU A C 1
ATOM 760 O O . GLU A 1 102 ? 6.095 2.790 17.039 1.00 82.56 102 GLU A O 1
ATOM 765 N N . ASN A 1 103 ? 7.182 1.915 18.821 1.00 81.56 103 ASN A N 1
ATOM 766 C CA . ASN A 1 103 ? 7.308 3.128 19.619 1.00 81.56 103 ASN A CA 1
ATOM 767 C C . ASN A 1 103 ? 8.795 3.349 19.933 1.00 81.56 103 ASN A C 1
ATOM 769 O O . ASN A 1 103 ? 9.236 2.997 21.026 1.00 81.56 103 ASN A O 1
ATOM 773 N N . PRO A 1 104 ? 9.590 3.837 18.961 1.00 87.88 104 PRO A N 1
ATOM 774 C CA . PRO A 1 104 ? 11.025 3.999 19.148 1.00 87.88 104 PRO A CA 1
ATOM 775 C C . PRO A 1 104 ? 11.314 5.047 20.232 1.00 87.88 104 PRO A C 1
ATOM 777 O O . PRO A 1 104 ? 10.701 6.114 20.272 1.00 87.88 104 PRO A O 1
ATOM 780 N N . SER A 1 105 ? 12.257 4.726 21.108 1.00 89.81 105 SER A N 1
ATOM 781 C CA . SER A 1 105 ? 12.655 5.510 22.281 1.00 89.81 105 SER A CA 1
ATOM 782 C C . SER A 1 105 ? 14.159 5.801 22.325 1.00 89.81 105 SER A C 1
ATOM 784 O O . SER A 1 105 ? 14.583 6.723 23.021 1.00 89.81 105 SER A O 1
ATOM 786 N N . THR A 1 106 ? 14.959 5.057 21.554 1.00 93.81 106 THR A N 1
ATOM 787 C CA . THR A 1 106 ? 16.412 5.242 21.422 1.00 93.81 106 THR A CA 1
ATOM 788 C C . THR A 1 106 ? 16.807 5.716 20.025 1.00 93.81 106 THR A C 1
ATOM 790 O O . THR A 1 106 ? 16.051 5.585 19.058 1.00 93.81 106 THR A O 1
ATOM 793 N N . ASP A 1 107 ? 18.018 6.256 19.888 1.00 93.19 107 ASP A N 1
ATOM 794 C CA . ASP A 1 107 ? 18.558 6.669 18.588 1.00 93.19 107 ASP A CA 1
ATOM 795 C C . ASP A 1 107 ? 18.688 5.482 17.624 1.00 93.19 107 ASP A C 1
ATOM 797 O O . ASP A 1 107 ? 18.441 5.618 16.423 1.00 93.19 107 ASP A O 1
ATOM 801 N N . GLU A 1 108 ? 19.044 4.306 18.137 1.00 92.25 108 GLU A N 1
ATOM 802 C CA . GLU A 1 108 ? 19.129 3.063 17.374 1.00 92.25 108 GLU A CA 1
ATOM 803 C C . GLU A 1 108 ? 17.753 2.624 16.862 1.00 92.25 108 GLU A C 1
ATOM 805 O O . GLU A 1 108 ? 17.609 2.305 15.680 1.00 92.25 108 GLU A O 1
ATOM 810 N N . GLU A 1 109 ? 16.727 2.668 17.717 1.00 93.88 109 GLU A N 1
ATOM 811 C CA . GLU A 1 109 ? 15.349 2.350 17.334 1.00 93.88 109 GLU A CA 1
ATOM 812 C C . GLU A 1 109 ? 14.811 3.355 16.312 1.00 93.88 109 GLU A C 1
ATOM 814 O O . GLU A 1 109 ? 14.180 2.964 15.330 1.00 93.88 109 GLU A O 1
ATOM 819 N N . ASN A 1 110 ? 15.109 4.645 16.478 1.00 92.06 110 ASN A N 1
ATOM 820 C CA . ASN A 1 110 ? 14.725 5.682 15.521 1.00 92.06 110 ASN A CA 1
ATOM 821 C C . ASN A 1 110 ? 15.378 5.467 14.147 1.00 92.06 110 ASN A C 1
ATOM 823 O O . ASN A 1 110 ? 14.711 5.589 13.116 1.00 92.06 110 ASN A O 1
ATOM 827 N N . LYS A 1 111 ? 16.662 5.087 14.108 1.00 93.56 111 LYS A N 1
ATOM 828 C CA . LYS A 1 111 ? 17.366 4.752 12.858 1.00 93.56 111 LYS A CA 1
ATOM 829 C C . LYS A 1 111 ? 16.779 3.509 12.192 1.00 93.56 111 LYS A C 1
ATOM 831 O O . LYS A 1 111 ? 16.507 3.538 10.992 1.00 93.56 111 LYS A O 1
ATOM 836 N N . ALA A 1 112 ? 16.534 2.444 12.958 1.00 94.94 112 ALA A N 1
ATOM 837 C CA . ALA A 1 112 ? 15.906 1.229 12.445 1.00 94.94 112 ALA A CA 1
ATOM 838 C C . ALA A 1 112 ? 14.495 1.514 11.907 1.00 94.94 112 ALA A C 1
ATOM 840 O O . ALA A 1 112 ? 14.149 1.082 10.805 1.00 94.94 112 ALA A O 1
ATOM 841 N N . ARG A 1 113 ? 13.699 2.311 12.634 1.00 93.94 113 ARG A N 1
ATOM 842 C CA . ARG A 1 113 ? 12.368 2.747 12.198 1.00 93.94 113 ARG A CA 1
ATOM 843 C C . ARG A 1 113 ? 12.427 3.489 10.871 1.00 93.94 113 ARG A C 1
ATOM 845 O O . ARG A 1 113 ? 11.672 3.152 9.965 1.00 93.94 113 ARG A O 1
ATOM 852 N N . ALA A 1 114 ? 13.327 4.463 10.744 1.00 94.00 114 ALA A N 1
ATOM 853 C CA . ALA A 1 114 ? 13.473 5.254 9.527 1.00 94.00 114 ALA A CA 1
ATOM 854 C C . ALA A 1 114 ? 13.851 4.386 8.314 1.00 94.00 114 ALA A C 1
ATOM 856 O O . ALA A 1 114 ? 13.255 4.536 7.245 1.00 94.00 114 ALA A O 1
ATOM 857 N N . ALA A 1 115 ? 14.777 3.436 8.489 1.00 95.50 115 ALA A N 1
ATOM 858 C CA . ALA A 1 115 ? 15.152 2.477 7.449 1.00 95.50 115 ALA A CA 1
ATOM 859 C C . ALA A 1 115 ? 13.948 1.628 7.005 1.00 95.50 115 ALA A C 1
ATOM 861 O O . ALA A 1 115 ? 13.634 1.535 5.816 1.00 95.50 115 ALA A O 1
ATOM 862 N N . TYR A 1 116 ? 13.191 1.082 7.957 1.00 96.06 116 TYR A N 1
ATOM 863 C CA . TYR A 1 116 ? 11.985 0.312 7.660 1.00 96.06 116 TYR A CA 1
ATOM 864 C C . TYR A 1 116 ? 10.858 1.143 7.033 1.00 96.06 116 TYR A C 1
ATOM 866 O O . TYR A 1 116 ? 10.144 0.659 6.150 1.00 96.06 116 TYR A O 1
ATOM 874 N N . ASP A 1 117 ? 10.711 2.406 7.429 1.00 91.44 117 ASP A N 1
ATOM 875 C CA . ASP A 1 117 ? 9.714 3.327 6.882 1.00 91.44 117 ASP A CA 1
ATOM 876 C C . ASP A 1 117 ? 10.004 3.723 5.421 1.00 91.44 117 ASP A C 1
ATOM 878 O O . ASP A 1 117 ? 9.068 4.061 4.675 1.00 91.44 117 ASP A O 1
ATOM 882 N N . ALA A 1 118 ? 11.272 3.649 5.002 1.00 92.69 118 ALA A N 1
ATOM 883 C CA . ALA A 1 118 ? 11.701 3.783 3.611 1.00 92.69 118 ALA A CA 1
ATOM 884 C C . ALA A 1 118 ? 11.427 2.511 2.786 1.00 92.69 118 ALA A C 1
ATOM 886 O O . ALA A 1 118 ? 11.122 2.603 1.598 1.00 92.69 118 ALA A O 1
ATOM 887 N N . VAL A 1 119 ? 11.468 1.330 3.413 1.00 94.38 119 VAL A N 1
ATOM 888 C CA . VAL A 1 119 ? 11.230 0.031 2.759 1.00 94.38 119 VAL A CA 1
ATOM 889 C C . VAL A 1 119 ? 9.736 -0.306 2.636 1.00 94.38 119 VAL A C 1
ATOM 891 O O . VAL A 1 119 ? 9.319 -0.919 1.645 1.00 94.38 119 VAL A O 1
ATOM 894 N N . LYS A 1 120 ? 8.910 0.060 3.623 1.00 88.38 120 LYS A N 1
ATOM 895 C CA . LYS A 1 120 ? 7.476 -0.272 3.639 1.00 88.38 120 LYS A CA 1
ATOM 896 C C . LYS A 1 120 ? 6.645 0.590 2.683 1.00 88.38 120 LYS A C 1
ATOM 898 O O . LYS A 1 120 ? 7.018 1.696 2.295 1.00 88.38 120 LYS A O 1
ATOM 903 N N . GLY A 1 121 ? 5.452 0.104 2.349 1.00 90.06 121 GLY A N 1
ATOM 904 C CA . GLY A 1 121 ? 4.557 0.731 1.380 1.00 90.06 121 GLY A CA 1
ATOM 905 C C . GLY A 1 121 ? 5.101 0.689 -0.050 1.00 90.06 121 GLY A C 1
ATOM 906 O O . GLY A 1 121 ? 5.913 -0.169 -0.397 1.00 90.06 121 GLY A O 1
ATOM 907 N N . SER A 1 122 ? 4.634 1.593 -0.914 1.00 92.56 122 SER A N 1
ATOM 908 C CA . SER A 1 122 ? 5.052 1.638 -2.324 1.00 92.56 122 SER A CA 1
ATOM 909 C C . SER A 1 122 ? 6.425 2.304 -2.498 1.00 92.56 122 SER A C 1
ATOM 911 O O . SER A 1 122 ? 6.510 3.376 -3.088 1.00 92.56 122 SER A O 1
ATOM 913 N N . ALA A 1 123 ? 7.495 1.663 -2.023 1.00 94.38 123 ALA A N 1
ATOM 914 C CA . ALA A 1 123 ? 8.869 2.176 -2.116 1.00 94.38 123 ALA A CA 1
ATOM 915 C C . ALA A 1 123 ? 9.475 2.075 -3.530 1.00 94.38 123 ALA A C 1
ATOM 917 O O . ALA A 1 123 ? 10.250 2.927 -3.940 1.00 94.38 123 ALA A O 1
ATOM 918 N N . VAL A 1 124 ? 9.093 1.053 -4.306 1.00 97.62 124 VAL A N 1
ATOM 919 C CA . VAL A 1 124 ? 9.726 0.771 -5.608 1.00 97.62 124 VAL A CA 1
ATOM 920 C C . VAL A 1 124 ? 9.198 1.665 -6.732 1.00 97.62 124 VAL A C 1
ATOM 922 O O . VAL A 1 124 ? 9.966 2.244 -7.491 1.00 97.62 124 VAL A O 1
ATOM 925 N N . ASN A 1 125 ? 7.874 1.770 -6.881 1.00 95.81 125 ASN A N 1
ATOM 926 C CA . ASN A 1 125 ? 7.286 2.463 -8.034 1.00 95.81 125 ASN A CA 1
ATOM 927 C C . ASN A 1 125 ? 7.687 3.948 -8.150 1.00 95.81 125 ASN A C 1
ATOM 929 O O . ASN A 1 125 ? 7.928 4.362 -9.279 1.00 95.81 125 ASN A O 1
ATOM 933 N N . PRO A 1 126 ? 7.755 4.745 -7.062 1.00 95.19 126 PRO A N 1
ATOM 934 C CA . PRO A 1 126 ? 8.177 6.143 -7.147 1.00 95.19 126 PRO A CA 1
ATOM 935 C C . PRO A 1 126 ? 9.612 6.316 -7.644 1.00 95.19 126 PRO A C 1
ATOM 937 O O . PRO A 1 126 ? 9.895 7.313 -8.288 1.00 95.19 126 PRO A O 1
ATOM 940 N N . VAL A 1 127 ? 10.490 5.342 -7.385 1.00 97.38 127 VAL A N 1
ATOM 941 C CA . VAL A 1 127 ? 11.891 5.368 -7.832 1.00 97.38 127 VAL A CA 1
ATOM 942 C C . VAL A 1 127 ? 12.010 5.041 -9.323 1.00 97.38 127 VAL A C 1
ATOM 944 O O . VAL A 1 127 ? 12.814 5.636 -10.024 1.00 97.38 127 VAL A O 1
ATOM 947 N N . LEU A 1 128 ? 11.208 4.098 -9.830 1.00 97.94 128 LEU A N 1
ATOM 948 C CA . LEU A 1 128 ? 11.354 3.603 -11.209 1.00 97.94 128 LEU A CA 1
ATOM 949 C C . LEU A 1 128 ? 10.524 4.364 -12.252 1.00 97.94 128 LEU A C 1
ATOM 951 O O . LEU A 1 128 ? 10.701 4.150 -13.449 1.00 97.94 128 LEU A O 1
ATOM 955 N N . ARG A 1 129 ? 9.554 5.182 -11.832 1.00 97.56 129 ARG A N 1
ATOM 956 C CA . ARG A 1 129 ? 8.605 5.855 -12.736 1.00 97.56 129 ARG A CA 1
ATOM 957 C C . ARG A 1 129 ? 9.068 7.259 -13.108 1.00 97.56 129 ARG A C 1
ATOM 959 O O . ARG A 1 129 ? 8.356 8.229 -12.881 1.00 97.56 129 ARG A O 1
ATOM 966 N N . GLU A 1 130 ? 10.218 7.336 -13.762 1.00 97.38 130 GLU A N 1
ATOM 967 C CA . GLU A 1 130 ? 10.788 8.571 -14.325 1.00 97.38 130 GLU A CA 1
ATOM 968 C C . GLU A 1 130 ? 10.141 8.921 -15.687 1.00 97.38 130 GLU A C 1
ATOM 970 O O . GLU A 1 130 ? 10.794 9.269 -16.668 1.00 97.38 130 GLU A O 1
ATOM 975 N N . GLY A 1 131 ? 8.818 8.753 -15.778 1.00 96.81 131 GLY A N 1
ATOM 976 C CA . GLY A 1 131 ? 8.033 8.940 -16.993 1.00 96.81 131 GLY A CA 1
ATOM 977 C C . GLY A 1 131 ? 6.540 8.687 -16.778 1.00 96.81 131 GLY A C 1
ATOM 978 O O . GLY A 1 131 ? 6.102 8.180 -15.743 1.00 96.81 131 GLY A O 1
ATOM 979 N N . ASN A 1 132 ? 5.738 9.032 -17.785 1.00 97.75 132 ASN A N 1
ATOM 980 C CA . ASN A 1 132 ? 4.287 8.840 -17.759 1.00 97.75 132 ASN A CA 1
ATOM 981 C C . ASN A 1 132 ? 3.884 7.390 -18.091 1.00 97.75 132 ASN A C 1
ATOM 983 O O . ASN A 1 132 ? 4.702 6.564 -18.493 1.00 97.75 132 ASN A O 1
ATOM 987 N N . SER A 1 133 ? 2.598 7.062 -17.937 1.00 97.50 133 SER A N 1
ATOM 988 C CA . SER A 1 133 ? 2.082 5.704 -18.161 1.00 97.50 133 SER A CA 1
ATOM 989 C C . SER A 1 133 ? 1.256 5.590 -19.451 1.00 97.50 133 SER A C 1
ATOM 991 O O . SER A 1 133 ? 0.208 6.218 -19.560 1.00 97.50 133 SER A O 1
ATOM 993 N N . ASP A 1 134 ? 1.673 4.723 -20.386 1.00 97.94 134 ASP A N 1
ATOM 994 C CA . ASP A 1 134 ? 0.797 4.148 -21.428 1.00 97.94 134 ASP A CA 1
ATOM 995 C C . ASP A 1 134 ? 0.310 2.770 -20.957 1.00 97.94 134 ASP A C 1
ATOM 997 O O . ASP A 1 134 ? 1.089 1.816 -20.871 1.00 97.94 134 ASP A O 1
ATOM 1001 N N . ARG A 1 135 ? -0.981 2.654 -20.623 1.00 97.69 135 ARG A N 1
ATOM 1002 C CA . ARG A 1 135 ? -1.585 1.396 -20.167 1.00 97.69 135 ARG A CA 1
ATOM 1003 C C . ARG A 1 135 ? -2.843 1.080 -20.962 1.00 97.69 135 ARG A C 1
ATOM 1005 O O . ARG A 1 135 ? -3.866 1.742 -20.829 1.00 97.69 135 ARG A O 1
ATOM 1012 N N . ARG A 1 136 ? -2.786 0.006 -21.750 1.00 97.56 136 ARG A N 1
ATOM 1013 C CA . ARG A 1 136 ? -3.879 -0.435 -22.630 1.00 97.56 136 ARG A CA 1
ATOM 1014 C C . ARG A 1 136 ? -3.871 -1.945 -22.830 1.00 97.56 136 ARG A C 1
ATOM 1016 O O . ARG A 1 136 ? -2.822 -2.581 -22.788 1.00 97.56 136 ARG A O 1
ATOM 1023 N N . ALA A 1 137 ? -5.046 -2.523 -23.073 1.00 97.81 137 ALA A N 1
ATOM 1024 C CA . ALA A 1 137 ? -5.168 -3.940 -23.405 1.00 97.81 137 ALA A CA 1
ATOM 1025 C C . ALA A 1 137 ? -4.757 -4.188 -24.873 1.00 97.81 137 ALA A C 1
ATOM 1027 O O . ALA A 1 137 ? -5.338 -3.568 -25.768 1.00 97.81 137 ALA A O 1
ATOM 1028 N N . PRO A 1 138 ? -3.811 -5.104 -25.160 1.00 98.19 138 PRO A N 1
ATOM 1029 C CA . PRO A 1 138 ? -3.457 -5.456 -26.534 1.00 98.19 138 PRO A CA 1
ATOM 1030 C C . PRO A 1 138 ? -4.633 -6.069 -27.312 1.00 98.19 138 PRO A C 1
ATOM 1032 O O . PRO A 1 138 ? -5.485 -6.763 -26.749 1.00 98.19 138 PRO A O 1
ATOM 1035 N N . ALA A 1 139 ? -4.656 -5.876 -28.634 1.00 98.50 139 ALA A N 1
ATOM 1036 C CA . ALA A 1 139 ? -5.738 -6.359 -29.499 1.00 98.50 139 ALA A CA 1
ATOM 1037 C C . ALA A 1 139 ? -5.904 -7.891 -29.478 1.00 98.50 139 ALA A C 1
ATOM 1039 O O . ALA A 1 139 ? -7.032 -8.391 -29.552 1.00 98.50 139 ALA A O 1
ATOM 1040 N N . SER A 1 140 ? -4.801 -8.634 -29.339 1.00 98.44 140 SER A N 1
ATOM 1041 C CA . SER A 1 140 ? -4.798 -10.094 -29.181 1.00 98.44 140 SER A CA 1
ATOM 1042 C C . SER A 1 140 ? -5.527 -10.516 -27.904 1.00 98.44 140 SER A C 1
ATOM 1044 O O . SER A 1 140 ? -6.454 -11.323 -27.970 1.00 98.44 140 SER A O 1
ATOM 1046 N N . VAL A 1 141 ? -5.200 -9.890 -26.768 1.00 98.31 141 VAL A N 1
ATOM 1047 C CA . VAL A 1 141 ? -5.843 -10.134 -25.465 1.00 98.31 141 VAL A CA 1
ATOM 1048 C C . VAL A 1 141 ? -7.332 -9.786 -25.517 1.00 98.31 141 VAL A C 1
ATOM 1050 O O . VAL A 1 141 ? -8.172 -10.586 -25.105 1.00 98.31 141 VAL A O 1
ATOM 1053 N N . LYS A 1 142 ? -7.699 -8.632 -26.095 1.00 98.06 142 LYS A N 1
ATOM 1054 C CA . LYS A 1 142 ? -9.115 -8.247 -26.231 1.00 98.06 142 LYS A CA 1
ATOM 1055 C C . LYS A 1 142 ? -9.895 -9.212 -27.126 1.00 98.06 142 LYS A C 1
ATOM 1057 O O . LYS A 1 142 ? -11.061 -9.498 -26.857 1.00 98.06 142 LYS A O 1
ATOM 1062 N N . SER A 1 143 ? -9.274 -9.710 -28.192 1.00 98.44 143 SER A N 1
ATOM 1063 C CA . SER A 1 143 ? -9.901 -10.677 -29.097 1.00 98.44 143 SER A CA 1
ATOM 1064 C C . SER A 1 143 ? -10.061 -12.049 -28.451 1.00 98.44 143 SER A C 1
ATOM 1066 O O . SER A 1 143 ? -11.104 -12.670 -28.637 1.00 98.44 143 SER A O 1
ATOM 1068 N N . TYR A 1 144 ? -9.094 -12.479 -27.638 1.00 98.56 144 TYR A N 1
ATOM 1069 C CA . TYR A 1 144 ? -9.224 -13.677 -26.812 1.00 98.56 144 TYR A CA 1
ATOM 1070 C C . TYR A 1 144 ? -10.396 -13.550 -25.830 1.00 98.56 144 TYR A C 1
ATOM 1072 O O . TYR A 1 144 ? -11.277 -14.401 -25.831 1.00 98.56 144 TYR A O 1
ATOM 1080 N N . ALA A 1 145 ? -10.494 -12.438 -25.092 1.00 98.50 145 ALA A N 1
ATOM 1081 C CA . ALA A 1 145 ? -11.590 -12.202 -24.148 1.00 98.50 145 ALA A CA 1
ATOM 1082 C C . ALA A 1 145 ? -12.984 -12.174 -24.809 1.00 98.50 145 ALA A C 1
ATOM 1084 O O . ALA A 1 145 ? -13.971 -12.513 -24.167 1.00 98.50 145 ALA A O 1
ATOM 1085 N N . ARG A 1 146 ? -13.087 -11.787 -26.092 1.00 98.12 146 ARG A N 1
ATOM 1086 C CA . ARG A 1 146 ? -14.347 -11.873 -26.858 1.00 98.12 146 ARG A CA 1
ATOM 1087 C C . ARG A 1 146 ? -14.734 -13.311 -27.206 1.00 98.12 146 ARG A C 1
ATOM 1089 O O . ARG A 1 146 ? -15.918 -13.618 -27.229 1.00 98.12 146 ARG A O 1
ATOM 1096 N N . LYS A 1 147 ? -13.753 -14.167 -27.503 1.00 98.56 147 LYS A N 1
ATOM 1097 C CA . LYS A 1 147 ? -13.971 -15.591 -27.817 1.00 98.56 147 LYS A CA 1
ATOM 1098 C C . LYS A 1 147 ? -14.181 -16.438 -26.561 1.00 98.56 147 LYS A C 1
ATOM 1100 O O . LYS A 1 147 ? -14.874 -17.446 -26.616 1.00 98.56 147 LYS A O 1
ATOM 1105 N N . HIS A 1 148 ? -13.591 -16.011 -25.449 1.00 98.31 148 HIS A N 1
ATOM 1106 C CA . HIS A 1 148 ? -13.621 -16.685 -24.156 1.00 98.31 148 HIS A CA 1
ATOM 1107 C C . HIS A 1 148 ? -14.086 -15.689 -23.085 1.00 98.31 148 HIS A C 1
ATOM 1109 O O . HIS A 1 148 ? -13.264 -15.194 -22.307 1.00 98.31 148 HIS A O 1
ATOM 1115 N N . PRO A 1 149 ? -15.380 -15.320 -23.082 1.00 97.81 149 PRO A N 1
ATOM 1116 C CA . PRO A 1 149 ? -15.905 -14.378 -22.106 1.00 97.81 149 PRO A CA 1
ATOM 1117 C C . PRO A 1 149 ? -15.732 -14.945 -20.696 1.00 97.81 149 PRO A C 1
ATOM 1119 O O . PRO A 1 149 ? -16.087 -16.091 -20.423 1.00 97.81 149 PRO A O 1
ATOM 1122 N N . HIS A 1 150 ? -15.176 -14.134 -19.801 1.00 98.00 150 HIS A N 1
ATOM 1123 C CA . HIS A 1 150 ? -15.150 -14.457 -18.380 1.00 98.00 150 HIS A CA 1
ATOM 1124 C C . HIS A 1 150 ? -16.543 -14.252 -17.779 1.00 98.00 150 HIS A C 1
ATOM 1126 O O . HIS A 1 150 ? -17.372 -13.518 -18.323 1.00 98.00 150 HIS A O 1
ATOM 1132 N N . SER A 1 151 ? -16.798 -14.903 -16.647 1.00 98.19 151 SER A N 1
ATOM 1133 C CA . SER A 1 151 ? -18.049 -14.745 -15.914 1.00 98.19 151 SER A CA 1
ATOM 1134 C C . SER A 1 151 ? -18.265 -13.285 -15.515 1.00 98.19 151 SER A C 1
ATOM 1136 O O . SER A 1 151 ? -17.392 -12.674 -14.900 1.00 98.19 151 SER A O 1
ATOM 1138 N N . MET A 1 152 ? -19.451 -12.762 -15.809 1.00 98.25 152 MET A N 1
ATOM 1139 C CA . MET A 1 152 ? -19.926 -11.463 -15.342 1.00 98.25 152 MET A CA 1
ATOM 1140 C C . MET A 1 152 ? -21.200 -11.700 -14.536 1.00 98.25 152 MET A C 1
ATOM 1142 O O . MET A 1 152 ? -22.150 -12.286 -15.054 1.00 98.25 152 MET A O 1
ATOM 1146 N N . GLY A 1 153 ? -21.212 -11.284 -13.268 1.00 97.62 153 GLY A N 1
ATOM 1147 C CA . GLY A 1 153 ? -22.405 -11.398 -12.430 1.00 97.62 153 GLY A CA 1
ATOM 1148 C C . GLY A 1 153 ? -23.562 -10.568 -13.007 1.00 97.62 153 GLY A C 1
ATOM 1149 O O . GLY A 1 153 ? -23.320 -9.449 -13.473 1.00 97.62 153 GLY A O 1
ATOM 1150 N N . PRO A 1 154 ? -24.805 -11.084 -13.011 1.00 97.88 154 PRO A N 1
ATOM 1151 C CA . PRO A 1 154 ? -25.955 -10.311 -13.459 1.00 97.88 154 PRO A CA 1
ATOM 1152 C C . PRO A 1 154 ? -26.202 -9.128 -12.515 1.00 97.88 154 PRO A C 1
ATOM 1154 O O . PRO A 1 154 ? -26.102 -9.262 -11.297 1.00 97.88 154 PRO A O 1
ATOM 1157 N N . TRP A 1 155 ? -26.562 -7.977 -13.081 1.00 98.31 155 TRP A N 1
ATOM 1158 C CA . TRP A 1 155 ? -26.957 -6.796 -12.314 1.00 98.31 155 TRP A CA 1
ATOM 1159 C C . TRP A 1 155 ? -28.477 -6.720 -12.204 1.00 98.31 155 TRP A C 1
ATOM 1161 O O . TRP A 1 155 ? -29.180 -6.762 -13.214 1.00 98.31 155 TRP A O 1
ATOM 1171 N N . SER A 1 156 ? -28.979 -6.592 -10.976 1.00 98.25 156 SER A N 1
ATOM 1172 C CA . SER A 1 156 ? -30.394 -6.322 -10.717 1.00 98.25 156 SER A CA 1
ATOM 1173 C C . SER A 1 156 ? -30.646 -4.818 -10.652 1.00 98.25 156 SER A C 1
ATOM 1175 O O . SER A 1 156 ? -29.864 -4.082 -10.051 1.00 98.25 156 SER A O 1
ATOM 1177 N N . LYS A 1 157 ? -31.778 -4.372 -11.203 1.00 98.19 157 LYS A N 1
ATOM 1178 C CA . LYS A 1 157 ? -32.292 -3.004 -11.012 1.00 98.19 157 LYS A CA 1
ATOM 1179 C C . LYS A 1 157 ? -32.665 -2.708 -9.552 1.00 98.19 157 LYS A C 1
ATOM 1181 O O . LYS A 1 157 ? -32.738 -1.549 -9.173 1.00 98.19 157 LYS A O 1
ATOM 1186 N N . ASP A 1 158 ? -32.879 -3.759 -8.761 1.00 97.94 158 ASP A N 1
ATOM 1187 C CA . ASP A 1 158 ? -33.222 -3.690 -7.340 1.00 97.94 158 ASP A CA 1
ATOM 1188 C C . ASP A 1 158 ? -31.959 -3.774 -6.453 1.00 97.94 158 ASP A C 1
ATOM 1190 O O . ASP A 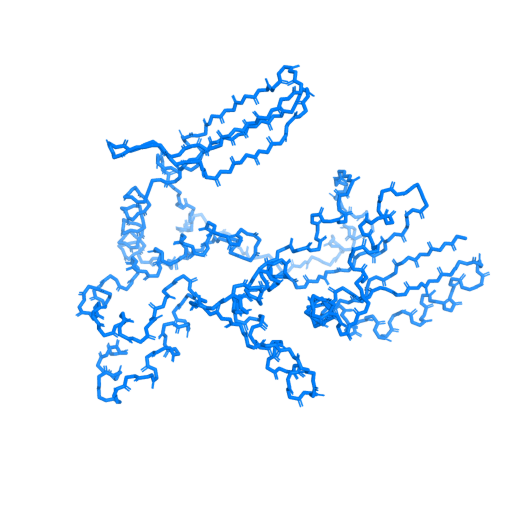1 158 ? -32.051 -4.008 -5.250 1.00 97.94 158 ASP A O 1
ATOM 1194 N N . SER A 1 159 ? -30.760 -3.636 -7.042 1.00 98.12 159 SER A N 1
ATOM 1195 C CA . SER A 1 159 ? -29.504 -3.604 -6.289 1.00 98.12 159 SER A CA 1
ATOM 1196 C C . SER A 1 159 ? -29.469 -2.396 -5.356 1.00 98.12 159 SER A C 1
ATOM 1198 O O . SER A 1 159 ? -29.662 -1.258 -5.778 1.00 98.12 159 SER A O 1
ATOM 1200 N N . THR A 1 160 ? -29.171 -2.652 -4.086 1.00 98.00 160 THR A N 1
ATOM 1201 C CA . THR A 1 160 ? -28.983 -1.624 -3.055 1.00 98.00 160 THR A CA 1
ATOM 1202 C C . THR A 1 160 ? -27.511 -1.253 -2.857 1.00 98.00 160 THR A C 1
ATOM 1204 O O . THR A 1 160 ? -27.188 -0.429 -1.997 1.00 98.00 160 THR A O 1
ATOM 1207 N N . SER A 1 161 ? -26.601 -1.838 -3.646 1.00 98.50 161 SER A N 1
ATOM 1208 C CA . SER A 1 161 ? -25.180 -1.491 -3.626 1.00 98.50 161 SER A CA 1
ATOM 1209 C C . SER A 1 161 ? -24.980 -0.048 -4.081 1.00 98.50 161 SER A C 1
ATOM 1211 O O . SER A 1 161 ? -25.453 0.353 -5.142 1.00 98.50 161 SER A O 1
ATOM 1213 N N . HIS A 1 162 ? -24.248 0.728 -3.290 1.00 98.44 162 HIS A N 1
ATOM 1214 C CA . HIS A 1 162 ? -23.939 2.122 -3.581 1.00 98.44 162 HIS A CA 1
ATOM 1215 C C . HIS A 1 162 ? -22.593 2.506 -2.965 1.00 98.44 162 HIS A C 1
ATOM 1217 O O . HIS A 1 162 ? -22.086 1.826 -2.074 1.00 98.44 162 HIS A O 1
ATOM 1223 N N . VAL A 1 163 ? -22.008 3.596 -3.460 1.00 98.62 163 VAL A N 1
ATOM 1224 C CA . VAL A 1 163 ? -20.841 4.224 -2.837 1.00 98.62 163 VAL A CA 1
ATOM 1225 C C . VAL A 1 163 ? -21.339 5.328 -1.916 1.00 98.62 163 VAL A C 1
ATOM 1227 O O . VAL A 1 163 ? -22.073 6.211 -2.359 1.00 98.62 163 VAL A O 1
ATOM 1230 N N . ALA A 1 164 ? -20.908 5.292 -0.661 1.00 98.62 164 ALA A N 1
ATOM 1231 C CA . ALA A 1 164 ? -21.025 6.409 0.261 1.00 98.62 164 ALA A CA 1
ATOM 1232 C C . ALA A 1 164 ? -19.676 7.134 0.346 1.00 98.62 164 ALA A C 1
ATOM 1234 O O . ALA A 1 164 ? -18.633 6.500 0.496 1.00 98.62 164 ALA A O 1
ATOM 1235 N N . THR A 1 165 ? -19.693 8.461 0.246 1.00 98.62 165 THR A N 1
ATOM 1236 C CA . THR A 1 165 ? -18.504 9.311 0.387 1.00 98.62 165 THR A CA 1
ATOM 1237 C C . THR A 1 165 ? -18.857 10.557 1.186 1.00 98.62 165 THR A C 1
ATOM 1239 O O . THR A 1 165 ? -20.013 10.981 1.184 1.00 98.62 165 THR A O 1
ATOM 1242 N N . MET A 1 166 ? -17.865 11.147 1.854 1.00 98.56 166 MET A N 1
ATOM 1243 C CA . MET A 1 166 ? -18.027 12.423 2.550 1.00 98.56 166 MET A CA 1
ATOM 1244 C C . MET A 1 166 ? -18.474 13.514 1.564 1.00 98.56 166 MET A C 1
ATOM 1246 O O . MET A 1 166 ? -18.018 13.557 0.419 1.00 98.56 166 MET A O 1
ATOM 1250 N N . THR A 1 167 ? -19.381 14.382 2.012 1.00 98.00 167 THR A N 1
ATOM 1251 C CA . THR A 1 167 ? -19.900 15.517 1.227 1.00 98.00 167 THR A CA 1
ATOM 1252 C C . THR A 1 167 ? -19.250 16.849 1.592 1.00 98.00 167 THR A C 1
ATOM 1254 O O . THR A 1 167 ? -19.510 17.846 0.930 1.00 9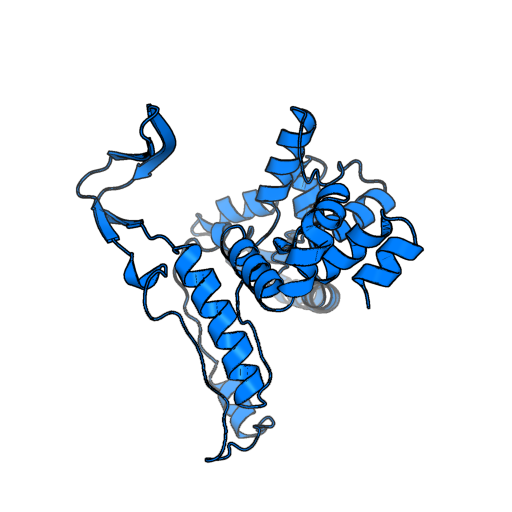8.00 167 THR A O 1
ATOM 1257 N N . ASP A 1 168 ? -18.457 16.874 2.663 1.00 98.06 168 ASP A N 1
ATOM 1258 C CA . ASP A 1 168 ? -17.636 17.999 3.110 1.00 98.06 168 ASP A CA 1
ATOM 1259 C C . ASP A 1 168 ? -16.564 17.482 4.091 1.00 98.06 168 ASP A C 1
ATOM 1261 O O . ASP A 1 168 ? -16.646 16.349 4.574 1.00 98.06 168 ASP A O 1
ATOM 1265 N N . GLY A 1 169 ? -15.554 18.296 4.398 1.00 97.88 169 GLY A N 1
ATOM 1266 C CA . GLY A 1 169 ? -14.532 17.997 5.400 1.00 97.88 169 GLY A CA 1
ATOM 1267 C C . GLY A 1 169 ? -13.533 16.911 4.994 1.00 97.88 169 GLY A C 1
ATOM 1268 O O . GLY A 1 169 ? -12.792 16.430 5.849 1.00 97.88 169 GLY A O 1
ATOM 1269 N N . ASP A 1 170 ? -13.495 16.512 3.725 1.00 98.56 170 ASP A N 1
ATOM 1270 C CA . ASP A 1 170 ? -12.482 15.613 3.170 1.00 98.56 170 ASP A CA 1
ATOM 1271 C C . ASP A 1 170 ? -11.359 16.396 2.457 1.00 98.56 170 ASP A C 1
ATOM 1273 O O . ASP A 1 170 ? -11.321 17.631 2.455 1.00 98.56 170 ASP A O 1
ATOM 1277 N N . PHE A 1 171 ? -10.421 15.672 1.842 1.00 98.62 171 PHE A N 1
ATOM 1278 C CA . PHE A 1 171 ? -9.349 16.297 1.067 1.00 98.62 171 PHE A CA 1
ATOM 1279 C C . PHE A 1 171 ? -9.873 17.070 -0.147 1.00 98.62 171 PHE A C 1
ATOM 1281 O O . PH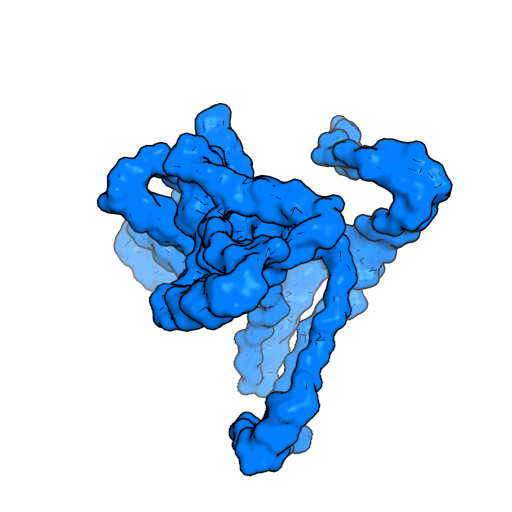E A 1 171 ? -9.398 18.166 -0.407 1.00 98.62 171 PHE A O 1
ATOM 1288 N N . ARG A 1 172 ? -10.881 16.548 -0.855 1.00 98.38 172 ARG A N 1
ATOM 1289 C CA . ARG A 1 172 ? -11.419 17.180 -2.065 1.00 98.38 172 ARG A CA 1
ATOM 1290 C C . ARG A 1 172 ? -12.017 18.553 -1.769 1.00 98.38 172 ARG A C 1
ATOM 1292 O O . ARG A 1 172 ? -11.816 19.483 -2.537 1.00 98.38 172 ARG A O 1
ATOM 1299 N N . HIS A 1 173 ? -12.785 18.670 -0.692 1.00 98.50 173 HIS A N 1
ATOM 1300 C CA . HIS A 1 173 ? -13.511 19.901 -0.375 1.00 98.50 173 HIS A CA 1
ATOM 1301 C C . HIS A 1 173 ? -12.623 20.959 0.297 1.00 98.50 173 HIS A C 1
ATOM 1303 O O . HIS A 1 173 ? -12.990 22.130 0.329 1.00 98.50 173 HIS A O 1
ATOM 1309 N N . SER A 1 174 ? -11.459 20.565 0.821 1.00 98.31 174 SER A N 1
ATOM 1310 C CA . SER A 1 174 ? -10.497 21.465 1.473 1.00 98.31 174 SER A CA 1
ATOM 1311 C C . SER A 1 174 ? -9.272 21.803 0.621 1.00 98.31 174 SER A C 1
ATOM 1313 O O . SER A 1 174 ? -8.416 22.556 1.086 1.00 98.31 174 SER A O 1
ATOM 1315 N N . GLU A 1 175 ? -9.166 21.235 -0.581 1.00 98.56 175 GLU A N 1
ATOM 1316 C CA . GLU A 1 175 ? -8.002 21.384 -1.449 1.00 98.56 175 GLU A CA 1
ATOM 1317 C C . GLU A 1 175 ? -7.786 22.840 -1.876 1.00 98.56 175 GLU A C 1
ATOM 1319 O O . GLU A 1 175 ? -8.698 23.548 -2.308 1.00 98.56 175 GLU A O 1
ATOM 1324 N N . THR A 1 176 ? -6.534 23.267 -1.785 1.00 98.44 176 THR A N 1
ATOM 1325 C CA . THR A 1 176 ? -6.020 24.506 -2.360 1.00 98.44 176 THR A CA 1
ATOM 1326 C C . THR A 1 176 ? -4.785 24.186 -3.185 1.00 98.44 176 THR A C 1
ATOM 1328 O O . THR A 1 176 ? -3.999 23.330 -2.788 1.00 98.44 176 THR A O 1
ATOM 1331 N N . SER A 1 177 ? -4.602 24.892 -4.299 1.00 98.38 177 SER A N 1
ATOM 1332 C CA . SER A 1 177 ? -3.507 24.667 -5.245 1.00 98.38 177 SER A CA 1
ATOM 1333 C C . SER A 1 177 ? -2.839 25.988 -5.601 1.00 98.38 177 SER A C 1
ATOM 1335 O O . SER A 1 177 ? -3.514 27.003 -5.790 1.00 98.38 177 SER A O 1
ATOM 1337 N N . VAL A 1 178 ? -1.519 25.960 -5.769 1.00 97.75 178 VAL A N 1
ATOM 1338 C CA . VAL A 1 178 ? -0.736 27.070 -6.318 1.00 97.75 178 VAL A CA 1
ATOM 1339 C C . VAL A 1 178 ? 0.230 26.563 -7.384 1.00 97.75 178 VAL A C 1
ATOM 1341 O O . VAL A 1 178 ? 0.805 25.486 -7.254 1.00 97.75 178 VAL A O 1
ATOM 1344 N N . THR A 1 179 ? 0.431 27.354 -8.437 1.00 98.44 179 THR A N 1
ATOM 1345 C CA . THR A 1 179 ? 1.538 27.166 -9.382 1.00 98.44 179 THR A CA 1
ATOM 1346 C C . THR A 1 179 ? 2.651 28.139 -9.019 1.00 98.44 179 THR A C 1
ATOM 1348 O O . THR A 1 179 ? 2.441 29.351 -9.004 1.00 98.44 179 THR A O 1
ATOM 1351 N N . VAL A 1 180 ? 3.826 27.613 -8.692 1.00 97.44 180 VAL A N 1
ATOM 1352 C CA . VAL A 1 180 ? 4.975 28.394 -8.229 1.00 97.44 180 VAL A CA 1
ATOM 1353 C C . VAL A 1 180 ? 5.604 29.125 -9.418 1.00 97.44 180 VAL A C 1
ATOM 1355 O O . VAL A 1 180 ? 5.992 28.501 -10.399 1.00 97.44 180 VAL A O 1
ATOM 1358 N N . GLU A 1 181 ? 5.732 30.451 -9.355 1.00 97.31 181 GLU A N 1
ATOM 1359 C CA . GLU A 1 181 ? 6.236 31.243 -10.492 1.00 97.31 181 GLU A CA 1
ATOM 1360 C C . GLU A 1 181 ? 7.757 31.139 -10.688 1.00 97.31 181 GLU A C 1
ATOM 1362 O O . GLU A 1 181 ? 8.242 31.101 -11.818 1.00 97.31 181 GLU A O 1
ATOM 1367 N N . ALA A 1 182 ? 8.518 31.081 -9.594 1.00 97.62 182 ALA A N 1
ATOM 1368 C CA . ALA A 1 182 ? 9.978 31.048 -9.603 1.00 97.62 182 ALA A CA 1
ATOM 1369 C C . ALA A 1 182 ? 10.509 30.018 -8.596 1.00 97.62 182 ALA A C 1
ATOM 1371 O O . ALA A 1 182 ? 9.844 29.770 -7.588 1.00 97.62 182 ALA A O 1
ATOM 1372 N N . PRO A 1 183 ? 11.707 29.440 -8.815 1.00 98.06 183 PRO A N 1
ATOM 1373 C CA . PRO A 1 183 ? 12.253 28.449 -7.900 1.00 98.06 183 PRO A CA 1
ATOM 1374 C C . PRO A 1 183 ? 12.428 29.056 -6.508 1.00 98.06 183 PRO A C 1
ATOM 1376 O O . PRO A 1 183 ? 13.003 30.136 -6.359 1.00 98.06 183 PRO A O 1
ATOM 1379 N N . THR A 1 184 ? 11.920 28.373 -5.489 1.00 97.62 184 THR A N 1
ATOM 1380 C CA . THR A 1 184 ? 11.946 28.857 -4.105 1.00 97.62 184 THR A CA 1
ATOM 1381 C C . THR A 1 184 ? 11.966 27.684 -3.125 1.00 97.62 184 THR A C 1
ATOM 1383 O O . THR A 1 184 ? 12.018 26.525 -3.524 1.00 97.62 184 THR A O 1
ATOM 1386 N N . THR A 1 185 ? 11.973 27.968 -1.826 1.00 97.94 185 THR A N 1
ATOM 1387 C CA . THR A 1 185 ? 11.770 26.973 -0.767 1.00 97.94 185 THR A CA 1
ATOM 1388 C C . THR A 1 185 ? 10.453 27.267 -0.071 1.00 97.94 185 THR A C 1
ATOM 1390 O O . THR A 1 185 ? 10.231 28.388 0.383 1.00 97.94 185 THR A O 1
ATOM 1393 N N . LEU A 1 186 ? 9.588 26.260 0.021 1.00 97.12 186 LEU A N 1
ATOM 1394 C CA . LEU A 1 186 ? 8.367 26.331 0.815 1.00 97.12 186 LEU A CA 1
ATOM 1395 C C . LEU A 1 186 ? 8.622 25.728 2.195 1.00 97.12 186 LEU A C 1
ATOM 1397 O O . LEU A 1 186 ? 9.334 24.730 2.316 1.00 97.12 186 LEU A O 1
ATOM 1401 N N . THR A 1 187 ? 8.003 26.307 3.223 1.00 97.56 187 THR A N 1
ATOM 1402 C CA . THR A 1 187 ? 7.985 25.759 4.584 1.00 97.56 187 THR A CA 1
ATOM 1403 C C . THR A 1 187 ? 6.542 25.534 5.014 1.00 97.56 187 THR A C 1
ATOM 1405 O O . THR A 1 187 ? 5.725 26.450 4.986 1.00 97.56 187 THR A O 1
ATOM 1408 N N . ILE A 1 188 ? 6.229 24.310 5.433 1.00 97.62 188 ILE A N 1
ATOM 1409 C CA . ILE A 1 188 ? 4.968 23.961 6.083 1.00 97.62 188 ILE A CA 1
ATOM 1410 C C . ILE A 1 188 ? 5.110 24.303 7.563 1.00 97.62 188 ILE A C 1
ATOM 1412 O O . ILE A 1 188 ? 5.972 23.743 8.241 1.00 97.62 188 ILE A O 1
ATOM 1416 N N . GLN A 1 189 ? 4.250 25.187 8.064 1.00 97.31 189 GLN A N 1
ATOM 1417 C CA . GLN A 1 189 ? 4.259 25.639 9.455 1.00 97.31 189 GLN A CA 1
ATOM 1418 C C . GLN A 1 189 ? 2.948 25.278 10.152 1.00 97.31 189 GLN A C 1
ATOM 1420 O O . GLN A 1 189 ? 1.865 25.438 9.589 1.00 97.31 189 GLN A O 1
ATOM 1425 N N . HIS A 1 190 ? 3.044 24.819 11.396 1.00 97.00 190 HIS A N 1
ATOM 1426 C CA . HIS A 1 190 ? 1.911 24.684 12.301 1.00 97.00 190 HIS A CA 1
ATOM 1427 C C . HIS A 1 190 ? 1.928 25.849 13.290 1.00 97.00 190 HIS A C 1
ATOM 1429 O O . HIS A 1 190 ? 2.833 25.955 14.118 1.00 97.00 190 HIS A O 1
ATOM 1435 N N . VAL A 1 191 ? 0.939 26.734 13.180 1.00 97.25 191 VAL A N 1
ATOM 1436 C CA . VAL A 1 191 ? 0.798 27.920 14.032 1.00 97.25 191 VAL A CA 1
ATOM 1437 C C . VAL A 1 191 ? -0.288 27.656 15.071 1.00 97.25 191 VAL A C 1
ATOM 1439 O O . VAL A 1 191 ? -1.439 27.400 14.717 1.00 97.25 191 VAL A O 1
ATOM 1442 N N . THR A 1 192 ? 0.072 27.726 16.350 1.00 95.88 192 THR A N 1
ATOM 1443 C CA . THR A 1 192 ? -0.839 27.611 17.496 1.00 95.88 192 THR A CA 1
ATOM 1444 C C . THR A 1 192 ? -0.814 28.894 18.329 1.00 95.88 192 THR A C 1
ATOM 1446 O O . THR A 1 192 ? -0.041 29.814 18.058 1.00 95.88 192 THR A O 1
ATOM 1449 N N . ALA A 1 193 ? -1.657 28.966 19.364 1.00 95.31 193 ALA A N 1
ATOM 1450 C CA . ALA A 1 193 ? -1.616 30.071 20.324 1.00 95.31 193 ALA A CA 1
ATOM 1451 C C . ALA A 1 193 ? -0.276 30.148 21.085 1.00 95.31 193 ALA A C 1
ATOM 1453 O O . ALA A 1 193 ? 0.127 31.232 21.500 1.00 95.31 193 ALA A O 1
ATOM 1454 N N . ASP A 1 194 ? 0.416 29.013 21.226 1.00 93.31 194 ASP A N 1
ATOM 1455 C CA . ASP A 1 194 ? 1.661 28.885 21.988 1.00 93.31 194 ASP A CA 1
ATOM 1456 C C . ASP A 1 194 ? 2.915 29.148 21.135 1.00 93.31 194 ASP A C 1
ATOM 1458 O O . ASP A 1 194 ? 4.014 29.284 21.674 1.00 93.31 194 ASP A O 1
ATOM 1462 N N . GLY A 1 195 ? 2.777 29.229 19.805 1.00 95.38 195 GLY A N 1
ATOM 1463 C CA . GLY A 1 195 ? 3.881 29.544 18.901 1.00 95.38 195 GLY A CA 1
ATOM 1464 C C . GLY A 1 195 ? 3.751 28.939 17.504 1.00 95.38 195 GLY A C 1
ATOM 1465 O O . GLY A 1 195 ? 2.725 28.388 17.118 1.00 95.38 195 GLY A O 1
ATOM 1466 N N . THR A 1 196 ? 4.824 29.058 16.723 1.00 97.00 196 THR A N 1
ATOM 1467 C CA . THR A 1 196 ? 4.932 28.478 15.375 1.00 97.00 196 THR A CA 1
ATOM 1468 C C . THR A 1 196 ? 5.963 27.360 15.379 1.00 97.00 196 THR A C 1
ATOM 1470 O O . THR A 1 196 ? 7.066 27.537 15.889 1.00 97.00 196 THR A O 1
ATOM 1473 N N . THR A 1 197 ? 5.604 26.207 14.819 1.00 96.56 197 THR A N 1
ATOM 1474 C CA . THR A 1 197 ? 6.510 25.072 14.606 1.00 96.56 197 THR A CA 1
ATOM 1475 C C . THR A 1 197 ? 6.655 24.805 13.117 1.00 96.56 197 THR A C 1
ATOM 1477 O O . THR A 1 197 ? 5.664 24.550 12.430 1.00 96.56 197 THR A O 1
ATOM 1480 N N . ASP A 1 198 ? 7.889 24.816 12.625 1.00 96.38 198 ASP A N 1
ATOM 1481 C CA . ASP A 1 198 ? 8.194 24.403 11.259 1.00 96.38 198 ASP A CA 1
ATOM 1482 C C . ASP A 1 198 ? 8.108 22.876 11.174 1.00 96.38 198 ASP A C 1
ATOM 1484 O O . ASP A 1 198 ? 8.842 22.157 11.850 1.00 96.38 198 ASP A O 1
ATOM 1488 N N . LEU A 1 199 ? 7.184 22.372 10.357 1.00 94.88 199 LEU A N 1
ATOM 1489 C CA . LEU A 1 199 ? 6.985 20.937 10.162 1.00 94.88 199 LEU A CA 1
ATOM 1490 C C . LEU A 1 199 ? 7.940 20.381 9.107 1.00 94.88 199 LEU A C 1
ATOM 1492 O O . LEU A 1 199 ? 8.475 19.284 9.267 1.00 94.88 199 LEU A O 1
ATOM 1496 N N . ARG A 1 200 ? 8.116 21.105 7.994 1.00 94.50 200 ARG A N 1
ATOM 1497 C CA . ARG A 1 200 ? 8.973 20.679 6.881 1.00 94.50 200 ARG A CA 1
ATOM 1498 C C . ARG A 1 200 ? 9.285 21.832 5.938 1.00 94.50 200 ARG A C 1
ATOM 1500 O O . ARG A 1 200 ? 8.367 22.544 5.547 1.00 94.50 200 ARG A O 1
ATOM 1507 N N . SER A 1 201 ? 10.526 21.914 5.471 1.00 97.06 201 SER A N 1
ATOM 1508 C CA . SER A 1 201 ? 10.916 22.770 4.344 1.00 97.06 201 SER A CA 1
ATOM 1509 C C . SER A 1 201 ? 11.358 21.934 3.147 1.00 97.06 201 SER A C 1
ATOM 1511 O O . SER A 1 201 ? 11.966 20.875 3.322 1.00 97.06 201 SER A O 1
ATOM 1513 N N . PHE A 1 202 ? 11.045 22.386 1.934 1.00 96.88 202 PHE A N 1
ATOM 1514 C CA . PHE A 1 202 ? 11.452 21.714 0.699 1.00 96.88 202 PHE A CA 1
ATOM 1515 C C . PHE A 1 202 ? 11.582 22.696 -0.478 1.00 96.88 202 PHE A C 1
ATOM 1517 O O . PHE A 1 202 ? 10.828 23.672 -0.550 1.00 96.88 202 PHE A O 1
ATOM 1524 N N . PRO A 1 203 ? 12.547 22.463 -1.389 1.00 97.81 203 PRO A N 1
ATOM 1525 C CA . PRO A 1 203 ? 12.688 23.262 -2.596 1.00 97.81 203 PRO A CA 1
ATOM 1526 C C . PRO A 1 203 ? 11.561 22.945 -3.582 1.00 97.81 203 PRO A C 1
ATOM 1528 O O . PRO A 1 203 ? 11.099 21.807 -3.650 1.00 97.81 203 PRO A O 1
ATOM 1531 N N . VAL A 1 204 ? 11.171 23.947 -4.363 1.00 97.75 204 VAL A N 1
ATOM 1532 C CA . VAL A 1 204 ? 10.217 23.835 -5.469 1.00 97.75 204 VAL A CA 1
ATOM 1533 C C . VAL A 1 204 ? 10.754 24.553 -6.706 1.00 97.75 204 VAL A C 1
ATOM 1535 O O . VAL A 1 204 ? 11.526 25.513 -6.606 1.00 97.75 204 VAL A O 1
ATOM 1538 N N . LEU A 1 205 ? 10.357 24.080 -7.880 1.00 97.88 205 LEU A N 1
ATOM 1539 C CA . LEU A 1 205 ? 10.757 24.600 -9.183 1.00 97.88 205 LEU A CA 1
ATOM 1540 C C . LEU A 1 205 ? 9.799 25.692 -9.680 1.00 97.88 205 LEU A C 1
ATOM 1542 O O . LEU A 1 205 ? 8.660 25.812 -9.235 1.00 97.88 205 LEU A O 1
ATOM 1546 N N . ALA A 1 206 ? 10.250 26.462 -10.672 1.00 98.00 206 ALA A N 1
ATOM 1547 C CA . ALA A 1 206 ? 9.343 27.294 -11.459 1.00 98.00 206 ALA A CA 1
ATOM 1548 C C . ALA A 1 206 ? 8.363 26.412 -12.247 1.00 98.00 206 ALA A C 1
ATOM 1550 O O . ALA A 1 206 ? 8.770 25.445 -12.892 1.00 98.00 206 ALA A O 1
ATOM 1551 N N . GLY A 1 207 ? 7.083 26.770 -12.219 1.00 97.94 207 GLY A N 1
ATOM 1552 C CA . GLY A 1 207 ? 5.989 26.026 -12.837 1.00 97.94 207 GLY A CA 1
ATOM 1553 C C . GLY A 1 207 ? 5.530 24.794 -12.053 1.00 97.94 207 GLY A C 1
ATOM 1554 O O . GLY A 1 207 ? 4.615 24.114 -12.512 1.00 97.94 207 GLY A O 1
ATOM 1555 N N . GLU A 1 208 ? 6.131 24.492 -10.897 1.00 98.25 208 GLU A N 1
ATOM 1556 C CA . GLU A 1 208 ? 5.693 23.378 -10.053 1.00 98.25 208 GLU A CA 1
ATOM 1557 C C . GLU A 1 208 ? 4.318 23.675 -9.444 1.00 98.25 208 GLU A C 1
ATOM 1559 O O . GLU A 1 208 ? 4.041 24.799 -9.021 1.00 98.25 208 GLU A O 1
ATOM 1564 N N . ILE A 1 209 ? 3.441 22.671 -9.428 1.00 98.38 209 ILE A N 1
ATOM 1565 C CA . ILE A 1 209 ? 2.116 22.757 -8.808 1.00 98.38 209 ILE A CA 1
ATOM 1566 C C . ILE A 1 209 ? 2.215 22.140 -7.418 1.00 98.38 209 ILE A C 1
ATOM 1568 O O . ILE A 1 209 ? 2.696 21.016 -7.274 1.00 98.38 209 ILE A O 1
ATOM 1572 N N . VAL A 1 210 ? 1.775 22.884 -6.406 1.00 97.88 210 VAL A N 1
ATOM 1573 C CA . VAL A 1 210 ? 1.769 22.443 -5.012 1.00 97.88 210 VAL A CA 1
ATOM 1574 C C . VAL A 1 210 ? 0.350 22.526 -4.474 1.00 97.88 210 VAL A C 1
ATOM 1576 O O . VAL A 1 210 ? -0.237 23.609 -4.408 1.00 97.88 210 VAL A O 1
ATOM 1579 N N . ASP A 1 211 ? -0.163 21.375 -4.050 1.00 98.12 211 ASP A N 1
ATOM 1580 C CA . ASP A 1 211 ? -1.498 21.222 -3.485 1.00 98.12 211 ASP A CA 1
ATOM 1581 C C . ASP A 1 211 ? -1.430 21.013 -1.966 1.00 98.12 211 ASP A C 1
ATOM 1583 O O . ASP A 1 211 ? -0.523 20.360 -1.438 1.00 98.12 211 ASP A O 1
ATOM 1587 N N . ALA A 1 212 ? -2.419 21.536 -1.247 1.00 97.75 212 ALA A N 1
ATOM 1588 C CA . ALA A 1 212 ? -2.607 21.313 0.180 1.00 97.75 212 ALA A CA 1
ATOM 1589 C C . ALA A 1 212 ? -4.080 21.037 0.480 1.00 97.75 212 ALA A C 1
ATOM 1591 O O . ALA A 1 212 ? -4.958 21.750 0.004 1.00 97.75 212 ALA A O 1
ATOM 1592 N N . ALA A 1 213 ? -4.344 20.022 1.301 1.00 98.00 213 ALA A N 1
ATOM 1593 C CA . ALA A 1 213 ? -5.689 19.609 1.682 1.00 98.00 213 ALA A CA 1
ATOM 1594 C C . ALA A 1 213 ? -5.693 19.003 3.093 1.00 98.00 213 ALA A C 1
ATOM 1596 O O . ALA A 1 213 ? -4.670 18.511 3.576 1.00 98.00 213 ALA A O 1
ATOM 1597 N N . VAL A 1 214 ? -6.854 18.991 3.756 1.00 98.12 214 VAL A N 1
ATOM 1598 C CA . VAL A 1 214 ? -7.024 18.414 5.097 1.00 98.12 214 VAL A CA 1
ATOM 1599 C C . VAL A 1 214 ? -8.334 17.641 5.234 1.00 98.12 214 VAL A C 1
ATOM 1601 O O . VAL A 1 214 ? -9.423 18.165 5.034 1.00 98.12 214 VAL A O 1
ATOM 1604 N N . MET A 1 215 ? -8.241 16.396 5.693 1.00 98.50 215 MET A N 1
ATOM 1605 C CA . MET A 1 215 ? -9.409 15.650 6.150 1.00 98.50 215 MET A CA 1
ATOM 1606 C C . MET A 1 215 ? -9.717 16.001 7.610 1.00 98.50 215 MET A C 1
ATOM 1608 O O . MET A 1 215 ? -8.895 15.816 8.509 1.00 98.50 215 MET A O 1
ATOM 1612 N N . ARG A 1 216 ? -10.918 16.518 7.865 1.00 98.44 216 ARG A N 1
ATOM 1613 C CA . ARG A 1 216 ? -11.393 16.906 9.194 1.00 98.44 216 ARG A CA 1
ATOM 1614 C C . ARG A 1 216 ? -11.807 15.659 9.973 1.00 98.44 216 ARG A C 1
ATOM 1616 O O . ARG A 1 216 ? -12.825 15.041 9.677 1.00 98.44 216 ARG A O 1
ATOM 1623 N N . LYS A 1 217 ? -11.052 15.334 11.027 1.00 98.31 217 LYS A N 1
ATOM 1624 C CA . LYS A 1 217 ? -11.306 14.177 11.906 1.00 98.31 217 LYS A CA 1
ATOM 1625 C C . LYS A 1 217 ? -12.764 14.078 12.374 1.00 98.31 217 LYS A C 1
ATOM 1627 O O . LYS A 1 217 ? -13.353 13.010 12.269 1.00 98.31 217 LYS A O 1
ATOM 1632 N N . ALA A 1 218 ? -13.343 15.173 12.872 1.00 98.38 218 ALA A N 1
ATOM 1633 C CA . ALA A 1 218 ? -14.718 15.171 13.376 1.00 98.38 218 ALA A CA 1
ATOM 1634 C C . ALA A 1 218 ? -15.737 14.815 12.278 1.00 98.38 218 ALA A C 1
ATOM 1636 O O . ALA A 1 218 ? -16.596 13.966 12.499 1.00 98.38 218 ALA A O 1
ATOM 1637 N N . ALA A 1 219 ? 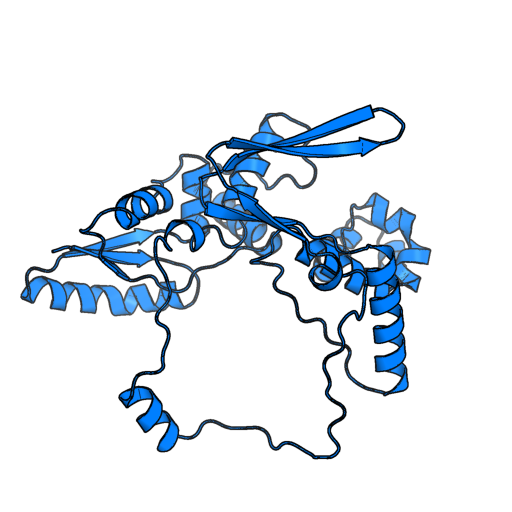-15.583 15.392 11.081 1.00 98.56 219 ALA A N 1
ATOM 1638 C CA . ALA A 1 219 ? -16.433 15.083 9.932 1.00 98.56 219 ALA A CA 1
ATOM 1639 C C . ALA A 1 219 ? -16.276 13.619 9.488 1.00 98.56 219 ALA A C 1
ATOM 1641 O O . ALA A 1 219 ? -17.270 12.954 9.220 1.00 98.56 219 ALA A O 1
ATOM 1642 N N . LEU A 1 220 ? -15.045 13.089 9.477 1.00 98.75 220 LEU A N 1
ATOM 1643 C CA . LEU A 1 220 ? -14.788 11.679 9.169 1.00 98.75 220 LEU A CA 1
ATOM 1644 C C . LEU A 1 220 ? -15.473 10.742 10.176 1.00 98.75 220 LEU A C 1
ATOM 1646 O O . LEU A 1 220 ? -16.112 9.771 9.778 1.00 98.75 220 LEU A O 1
ATOM 1650 N N . GLN A 1 221 ? -15.344 11.017 11.477 1.00 98.44 221 GLN A N 1
ATOM 1651 C CA . GLN A 1 221 ? -15.959 10.199 12.527 1.00 98.44 221 GLN A CA 1
ATOM 1652 C C . GLN A 1 221 ? -17.486 10.219 12.439 1.00 98.44 221 GLN A C 1
ATOM 1654 O O . GLN A 1 221 ? -18.108 9.163 12.534 1.00 98.44 221 GLN A O 1
ATOM 1659 N N . GLN A 1 222 ? -18.073 11.399 12.218 1.00 98.56 222 GLN A N 1
ATOM 1660 C CA . GLN A 1 222 ? -19.511 11.542 12.013 1.00 98.56 222 GLN A CA 1
ATOM 1661 C C . GLN A 1 222 ? -19.973 10.747 10.786 1.00 98.56 222 GLN A C 1
ATOM 1663 O O . GLN A 1 222 ? -20.869 9.915 10.906 1.00 98.56 222 GLN A O 1
ATOM 1668 N N . PHE A 1 223 ? -19.314 10.937 9.639 1.00 98.81 223 PHE A N 1
ATOM 1669 C CA . PHE A 1 223 ? -19.620 10.214 8.406 1.00 98.81 223 PHE A CA 1
ATOM 1670 C C . PHE A 1 223 ? -19.597 8.696 8.620 1.00 98.81 223 PHE A C 1
ATOM 1672 O O . PHE A 1 223 ? -20.556 8.012 8.272 1.00 98.81 223 PHE A O 1
ATOM 1679 N N . LEU A 1 224 ? -18.534 8.160 9.226 1.00 98.81 224 LEU A N 1
ATOM 1680 C CA . LEU A 1 224 ? -18.401 6.720 9.454 1.00 98.81 224 LEU A CA 1
ATOM 1681 C C . LEU A 1 224 ? -19.494 6.176 10.382 1.00 98.81 224 LEU A C 1
ATOM 1683 O O . LEU A 1 224 ? -20.062 5.128 10.084 1.00 98.81 224 LEU A O 1
ATOM 1687 N N . ALA A 1 225 ? -19.819 6.883 11.469 1.00 98.44 225 ALA A N 1
ATOM 1688 C CA . ALA A 1 225 ? -20.893 6.481 12.376 1.00 98.44 225 ALA A CA 1
ATOM 1689 C C . ALA A 1 225 ? -22.260 6.459 11.666 1.00 98.44 225 ALA A C 1
ATOM 1691 O O . ALA A 1 225 ? -23.011 5.490 11.794 1.00 98.44 225 ALA A O 1
ATOM 1692 N N . GLU A 1 226 ? -22.553 7.487 10.864 1.00 98.62 226 GLU A N 1
ATOM 1693 C CA . GLU A 1 226 ? -23.767 7.558 10.047 1.00 98.62 226 GLU A CA 1
ATOM 1694 C C . GLU A 1 226 ? -23.836 6.407 9.036 1.00 98.62 226 GLU A C 1
ATOM 1696 O O . GLU A 1 226 ? -24.878 5.764 8.922 1.00 98.62 226 GLU A O 1
ATOM 1701 N N . GLN A 1 227 ? -22.734 6.090 8.343 1.00 98.75 227 GLN A N 1
ATOM 1702 C CA . GLN A 1 227 ? -22.726 5.022 7.338 1.00 98.75 227 GLN A CA 1
ATOM 1703 C C . GLN A 1 227 ? -22.832 3.620 7.955 1.00 98.75 227 GLN A C 1
ATOM 1705 O O . GLN A 1 227 ? -23.456 2.741 7.361 1.00 98.75 227 GLN A O 1
ATOM 1710 N N . VAL A 1 228 ? -22.275 3.393 9.150 1.00 98.62 228 VAL A N 1
ATOM 1711 C CA . VAL A 1 228 ? -22.472 2.133 9.890 1.00 98.62 228 VAL A CA 1
ATOM 1712 C C . VAL A 1 228 ? -23.949 1.964 10.268 1.00 98.62 228 VAL A C 1
ATOM 1714 O O . VAL A 1 228 ? -24.526 0.893 10.061 1.00 98.62 228 VAL A O 1
ATOM 1717 N N . ALA A 1 229 ? -24.587 3.023 10.778 1.00 98.62 229 ALA A N 1
ATOM 1718 C CA . ALA A 1 229 ? -26.003 3.001 11.137 1.00 98.62 229 ALA A CA 1
ATOM 1719 C C . ALA A 1 229 ? -26.917 2.824 9.911 1.00 98.62 229 ALA A C 1
ATOM 1721 O O . ALA A 1 229 ? -27.854 2.025 9.954 1.00 98.62 229 ALA A O 1
ATOM 1722 N N . ASP A 1 230 ? -26.627 3.521 8.812 1.00 98.69 230 ASP A N 1
ATOM 1723 C CA . ASP A 1 230 ? -27.374 3.431 7.557 1.00 98.69 230 ASP A CA 1
ATOM 1724 C C . ASP A 1 230 ? -27.272 2.034 6.927 1.00 98.69 230 ASP A C 1
ATOM 1726 O O . ASP A 1 230 ? -28.295 1.448 6.564 1.00 98.69 230 ASP A O 1
ATOM 1730 N N . ALA A 1 231 ? -26.069 1.445 6.887 1.00 98.69 231 ALA A N 1
ATOM 1731 C CA . ALA A 1 231 ? -25.873 0.082 6.396 1.00 98.69 231 ALA A CA 1
ATOM 1732 C C . ALA A 1 231 ? -26.695 -0.933 7.205 1.00 98.69 231 ALA A C 1
ATOM 1734 O O . ALA A 1 231 ? -27.372 -1.789 6.627 1.00 98.69 231 ALA A O 1
ATOM 1735 N N . LYS A 1 232 ? -26.713 -0.788 8.538 1.00 98.38 232 LYS A N 1
ATOM 1736 C CA . LYS A 1 232 ? -27.540 -1.607 9.434 1.00 98.38 232 LYS A CA 1
ATOM 1737 C C . LYS A 1 232 ? -29.035 -1.404 9.177 1.00 98.38 232 LYS A C 1
ATOM 1739 O O . LYS A 1 232 ? -29.763 -2.387 9.073 1.00 98.38 232 LYS A O 1
ATOM 1744 N N . ALA A 1 233 ? -29.494 -0.159 9.044 1.00 98.56 233 ALA A N 1
ATOM 1745 C CA . ALA A 1 233 ? -30.900 0.167 8.802 1.00 98.56 233 ALA A CA 1
ATOM 1746 C C . ALA A 1 233 ? -31.405 -0.369 7.452 1.00 98.56 233 ALA A C 1
ATOM 1748 O O . ALA A 1 233 ? -32.531 -0.852 7.356 1.00 98.56 233 ALA A O 1
ATOM 1749 N N . LYS A 1 234 ? -30.558 -0.323 6.418 1.00 98.12 234 LYS A N 1
ATOM 1750 C CA . LYS A 1 234 ? -30.849 -0.857 5.080 1.00 98.12 234 LYS A CA 1
ATOM 1751 C C . LYS A 1 234 ? -30.624 -2.368 4.961 1.00 98.12 234 LYS A C 1
ATOM 1753 O O . LYS A 1 234 ? -30.996 -2.945 3.943 1.00 98.12 234 LYS A O 1
ATOM 1758 N N . GLY A 1 235 ? -30.007 -3.005 5.959 1.00 98.38 235 GLY A N 1
ATOM 1759 C CA . GLY A 1 235 ? -29.670 -4.429 5.928 1.00 98.38 235 GLY A CA 1
ATOM 1760 C C . GLY A 1 235 ? -28.646 -4.792 4.847 1.00 98.38 235 GLY A C 1
ATOM 1761 O O . GLY A 1 235 ? -28.741 -5.863 4.251 1.00 98.38 235 GLY A O 1
ATOM 1762 N N . VAL A 1 236 ? -27.693 -3.900 4.559 1.00 98.56 236 VAL A N 1
ATOM 1763 C CA . VAL A 1 236 ? -26.623 -4.125 3.571 1.00 98.56 236 VAL A CA 1
ATOM 1764 C C . VAL A 1 236 ? -25.279 -4.362 4.255 1.00 98.56 236 VAL A C 1
ATOM 1766 O O . VAL A 1 236 ? -25.059 -3.948 5.392 1.00 98.56 236 VAL A O 1
ATOM 1769 N N . LEU A 1 237 ? -24.356 -5.028 3.556 1.00 98.56 237 LEU A N 1
ATOM 1770 C CA . LEU A 1 237 ? -22.993 -5.210 4.051 1.00 98.56 237 LEU A CA 1
ATOM 1771 C C . LEU A 1 237 ? -22.264 -3.865 4.094 1.00 98.56 237 LEU A C 1
ATOM 1773 O O . LEU A 1 237 ? -22.199 -3.156 3.091 1.00 98.56 237 LEU A O 1
ATOM 1777 N N . PHE A 1 238 ? -21.677 -3.552 5.246 1.00 98.50 238 PHE A N 1
ATOM 1778 C CA . PHE A 1 238 ? -20.775 -2.418 5.389 1.00 98.50 238 PHE A CA 1
ATOM 1779 C C . PHE A 1 238 ? -19.379 -2.814 4.899 1.00 98.50 238 PHE A C 1
ATOM 1781 O O . PHE A 1 238 ? -18.776 -3.756 5.415 1.00 98.50 238 PHE A O 1
ATOM 1788 N N . SER A 1 239 ? -18.863 -2.100 3.901 1.00 98.38 239 SER A N 1
ATOM 1789 C CA . SER A 1 239 ? -17.521 -2.316 3.363 1.00 98.38 239 SER A CA 1
ATOM 1790 C C . SER A 1 239 ? -16.727 -1.015 3.324 1.00 98.38 239 SER A C 1
ATOM 1792 O O . SER A 1 239 ? -17.257 0.060 3.052 1.00 98.38 239 SER A O 1
ATOM 1794 N N . VAL A 1 240 ? -15.423 -1.120 3.584 1.00 98.00 240 VAL A N 1
ATOM 1795 C CA . VAL A 1 240 ? -14.484 0.007 3.564 1.00 98.00 240 VAL A CA 1
ATOM 1796 C C . VAL A 1 240 ? -13.459 -0.235 2.463 1.00 98.00 240 VAL A C 1
ATOM 1798 O O . VAL A 1 240 ? -12.761 -1.248 2.465 1.00 98.00 240 VAL A O 1
ATOM 1801 N N . HIS A 1 241 ? -13.365 0.698 1.515 1.00 98.12 241 HIS A N 1
ATOM 1802 C CA . HIS A 1 241 ? -12.476 0.597 0.358 1.00 98.12 241 HIS A CA 1
ATOM 1803 C C . HIS A 1 241 ? -11.427 1.712 0.408 1.00 98.12 241 HIS A C 1
ATOM 1805 O O . HIS A 1 241 ? -11.718 2.860 0.088 1.00 98.12 241 HIS A O 1
ATOM 1811 N N . LEU A 1 242 ? -10.205 1.361 0.811 1.00 96.06 242 LEU A N 1
ATOM 1812 C CA . LEU A 1 242 ? -9.060 2.270 0.967 1.00 96.06 242 LEU A CA 1
ATOM 1813 C C . LEU A 1 242 ? -7.813 1.682 0.291 1.00 96.06 242 LEU A C 1
ATOM 1815 O O . LEU A 1 242 ? -7.834 0.561 -0.222 1.00 96.06 242 LEU A O 1
ATOM 1819 N N . LYS A 1 243 ? -6.699 2.419 0.309 1.00 92.69 243 LYS A N 1
ATOM 1820 C CA . LYS A 1 243 ? -5.419 2.002 -0.276 1.00 92.69 243 LYS A CA 1
ATOM 1821 C C . LYS A 1 243 ? -4.262 2.130 0.724 1.00 92.69 243 LYS A C 1
ATOM 1823 O O . LYS A 1 243 ? -3.196 2.652 0.390 1.00 92.69 243 LYS A O 1
ATOM 1828 N N . ALA A 1 244 ? -4.454 1.575 1.924 1.00 87.12 244 ALA A N 1
ATOM 1829 C CA . ALA A 1 244 ? -3.554 1.668 3.085 1.00 87.12 244 ALA A CA 1
ATOM 1830 C C . ALA A 1 244 ? -2.074 1.325 2.830 1.00 87.12 244 ALA A C 1
ATOM 1832 O O . ALA A 1 244 ? -1.190 1.909 3.452 1.00 87.12 244 ALA A O 1
ATOM 1833 N N . THR A 1 245 ? -1.775 0.418 1.897 1.00 81.56 245 THR A N 1
ATOM 1834 C CA . THR A 1 245 ? -0.387 0.056 1.556 1.00 81.56 245 THR A CA 1
ATOM 1835 C C . THR A 1 245 ? 0.323 1.115 0.715 1.00 81.56 245 THR A C 1
ATOM 1837 O O . THR A 1 245 ? 1.532 1.302 0.842 1.00 81.56 245 THR A O 1
ATOM 1840 N N . MET A 1 246 ? -0.406 1.815 -0.156 1.00 82.50 246 MET A N 1
ATOM 1841 C CA . MET A 1 246 ? 0.155 2.886 -0.982 1.00 82.50 246 MET A CA 1
ATOM 1842 C C . MET A 1 246 ? 0.183 4.193 -0.191 1.00 82.50 246 MET A C 1
ATOM 1844 O O . MET A 1 246 ? 1.225 4.833 -0.074 1.00 82.50 246 MET A O 1
ATOM 1848 N N . MET A 1 247 ? -0.946 4.526 0.429 1.00 87.00 247 MET A N 1
ATOM 1849 C CA . MET A 1 247 ? -1.134 5.716 1.248 1.00 87.00 247 MET A CA 1
ATOM 1850 C C . MET A 1 247 ? -0.677 5.453 2.686 1.00 87.00 247 MET A C 1
ATOM 1852 O O . MET A 1 247 ? -1.473 5.435 3.619 1.00 87.00 247 MET A O 1
ATOM 1856 N N . LYS A 1 248 ? 0.632 5.226 2.860 1.00 80.38 248 LYS A N 1
ATOM 1857 C CA . LYS A 1 248 ? 1.247 4.651 4.076 1.00 80.38 248 LYS A CA 1
ATOM 1858 C C . LYS A 1 248 ? 1.069 5.444 5.383 1.00 80.38 248 LYS A C 1
ATOM 1860 O O . LYS A 1 248 ? 1.526 4.966 6.420 1.00 80.38 248 LYS A O 1
ATOM 1865 N N . VAL A 1 249 ? 0.488 6.644 5.320 1.00 87.25 249 VAL A N 1
ATOM 1866 C CA . VAL A 1 249 ? 0.238 7.528 6.470 1.00 87.25 249 VAL A CA 1
ATOM 1867 C C . VAL A 1 249 ? -1.260 7.791 6.636 1.00 87.25 249 VAL A C 1
ATOM 1869 O O . VAL A 1 249 ? -1.813 7.463 7.679 1.00 87.25 249 VAL A O 1
ATOM 1872 N N . SER A 1 250 ? -1.928 8.345 5.618 1.00 94.38 250 SER A N 1
ATOM 1873 C CA . SER A 1 250 ? -3.332 8.771 5.718 1.00 94.38 250 SER A CA 1
ATOM 1874 C C . SER A 1 250 ? -4.299 7.605 5.908 1.00 94.38 250 SER A C 1
ATOM 1876 O O . SER A 1 250 ? -5.107 7.603 6.832 1.00 94.38 250 SER A O 1
ATOM 1878 N N . ASP A 1 251 ? -4.226 6.602 5.041 1.00 95.31 251 ASP A N 1
ATOM 1879 C CA . ASP A 1 251 ? -5.256 5.572 4.951 1.00 95.31 251 ASP A CA 1
ATOM 1880 C C . ASP A 1 251 ? -5.271 4.612 6.150 1.00 95.31 251 ASP A C 1
ATOM 1882 O O . ASP A 1 251 ? -6.371 4.241 6.554 1.00 95.31 251 ASP A O 1
ATOM 1886 N N . PRO A 1 252 ? -4.136 4.234 6.780 1.00 91.75 252 PRO A N 1
ATOM 1887 C CA . PRO A 1 252 ? -4.163 3.524 8.059 1.00 91.75 252 PRO A CA 1
ATOM 1888 C C . PRO A 1 252 ? -4.912 4.284 9.163 1.00 91.75 252 PRO A C 1
ATOM 1890 O O . PRO A 1 252 ? -5.663 3.670 9.913 1.00 91.75 252 PRO A O 1
ATOM 1893 N N . ILE A 1 253 ? -4.780 5.616 9.227 1.00 96.19 253 ILE A N 1
ATOM 1894 C CA . ILE A 1 253 ? -5.506 6.451 10.200 1.00 96.19 253 ILE A CA 1
ATOM 1895 C C . ILE A 1 253 ? -7.010 6.457 9.883 1.00 96.19 253 ILE A C 1
ATOM 1897 O O . ILE A 1 253 ? -7.840 6.287 10.778 1.00 96.19 253 ILE A O 1
ATOM 1901 N N . ILE A 1 254 ? -7.380 6.609 8.604 1.00 98.19 254 ILE A N 1
ATOM 1902 C CA . ILE A 1 254 ? -8.785 6.545 8.162 1.00 98.19 254 ILE A CA 1
ATOM 1903 C C . ILE A 1 254 ? -9.380 5.166 8.479 1.00 98.19 254 ILE A C 1
ATOM 1905 O O . ILE A 1 254 ? -10.498 5.066 8.987 1.00 98.19 254 ILE A O 1
ATOM 1909 N N . PHE A 1 255 ? -8.622 4.098 8.230 1.00 97.12 255 PHE A N 1
ATOM 1910 C CA . PHE A 1 255 ? -9.029 2.731 8.526 1.00 97.12 255 PHE A CA 1
ATOM 1911 C C . PHE A 1 255 ? -9.216 2.500 10.029 1.00 97.12 255 PHE A C 1
ATOM 1913 O O . PHE A 1 255 ? -10.232 1.936 10.430 1.00 97.12 255 PHE A O 1
ATOM 1920 N N . GLY A 1 256 ? -8.310 3.003 10.871 1.00 96.62 256 GLY A N 1
ATOM 1921 C CA . GLY A 1 256 ? -8.462 2.931 12.324 1.00 96.62 256 GLY A CA 1
ATOM 1922 C C . GLY A 1 256 ? -9.698 3.673 12.831 1.00 96.62 256 GLY A C 1
ATOM 1923 O O . GLY A 1 256 ? -10.389 3.185 13.726 1.00 96.62 256 GLY A O 1
ATOM 1924 N N . HIS A 1 257 ? -10.053 4.805 12.216 1.00 98.25 257 HIS A N 1
ATOM 1925 C CA . HIS A 1 257 ? -11.332 5.463 12.482 1.00 98.25 257 HIS A CA 1
ATOM 1926 C C . HIS A 1 257 ? -12.537 4.607 12.078 1.00 98.25 257 HIS A C 1
ATOM 1928 O O . HIS A 1 257 ? -13.514 4.576 12.824 1.00 98.25 257 HIS A O 1
ATOM 1934 N N . ALA A 1 258 ? -12.470 3.877 10.961 1.00 98.31 258 ALA A N 1
ATOM 1935 C CA . ALA A 1 258 ? -13.535 2.964 10.547 1.00 98.31 258 ALA A CA 1
ATOM 1936 C C . ALA A 1 258 ? -13.693 1.772 11.508 1.00 98.31 258 ALA A C 1
ATOM 1938 O O . ALA A 1 258 ? -14.816 1.427 11.868 1.00 98.31 258 ALA A O 1
ATOM 1939 N N . VAL A 1 259 ? -12.585 1.194 11.989 1.00 97.81 259 VAL A N 1
ATOM 1940 C CA . VAL A 1 259 ? -12.598 0.130 13.012 1.00 97.81 259 VAL A CA 1
ATOM 1941 C C . VAL A 1 259 ? -13.246 0.630 14.304 1.00 97.81 259 VAL A C 1
ATOM 1943 O O . VAL A 1 259 ? -14.143 -0.024 14.834 1.00 97.81 259 VAL A O 1
ATOM 1946 N N . ARG A 1 260 ? -12.847 1.818 14.782 1.00 97.62 260 ARG A N 1
ATOM 1947 C CA . ARG A 1 260 ? -13.442 2.436 15.979 1.00 97.62 260 ARG A CA 1
ATOM 1948 C C . ARG A 1 260 ? -14.924 2.758 15.793 1.00 97.62 260 ARG A C 1
ATOM 1950 O O . ARG A 1 260 ? -15.679 2.599 16.738 1.00 97.62 260 ARG A O 1
ATOM 1957 N N . ALA A 1 261 ? -15.344 3.206 14.610 1.00 98.12 261 ALA A N 1
ATOM 1958 C CA . ALA A 1 261 ? -16.752 3.493 14.334 1.00 98.12 261 ALA A CA 1
ATOM 1959 C C . ALA A 1 261 ? -17.612 2.219 14.327 1.00 98.12 261 ALA A C 1
ATOM 1961 O O . ALA A 1 261 ? -18.733 2.237 14.827 1.00 98.12 261 ALA A O 1
ATOM 1962 N N . TYR A 1 262 ? -17.087 1.111 13.796 1.00 98.38 262 TYR A N 1
ATOM 1963 C CA . TYR A 1 262 ? -17.800 -0.166 13.761 1.00 98.38 262 TYR A CA 1
ATOM 1964 C C . TYR A 1 262 ? -17.922 -0.809 15.154 1.00 98.38 262 TYR A C 1
ATOM 1966 O O . TYR A 1 262 ? -18.983 -1.316 15.504 1.00 98.38 262 TYR A O 1
ATOM 1974 N N . PHE A 1 263 ? -16.859 -0.749 15.964 1.00 97.50 263 PHE A N 1
ATOM 1975 C CA . PHE A 1 263 ? -16.809 -1.291 17.331 1.00 97.50 263 PHE A CA 1
ATOM 1976 C C . PHE A 1 263 ? -16.888 -0.189 18.401 1.00 97.50 263 PHE A C 1
ATOM 1978 O O . PHE A 1 263 ? -16.169 -0.233 19.400 1.00 97.50 263 PHE A O 1
ATOM 1985 N N . ALA A 1 264 ? -17.732 0.824 18.181 1.00 97.00 264 ALA A N 1
ATOM 1986 C CA . ALA A 1 264 ? -17.775 2.027 19.016 1.00 97.00 264 ALA A CA 1
ATOM 1987 C C . ALA A 1 264 ? -17.951 1.711 20.510 1.00 97.00 264 ALA A C 1
ATOM 1989 O O . ALA A 1 264 ? -17.210 2.244 21.335 1.00 97.00 264 ALA A O 1
ATOM 1990 N N . ASP A 1 265 ? -18.861 0.793 20.839 1.00 97.19 265 ASP A N 1
ATOM 1991 C CA . ASP A 1 265 ? -19.165 0.418 22.223 1.00 97.19 265 ASP A CA 1
ATOM 1992 C C . ASP A 1 265 ? -17.978 -0.273 22.913 1.00 97.19 265 ASP A C 1
ATOM 1994 O O . ASP A 1 265 ? -17.673 0.033 24.066 1.00 97.19 265 ASP A O 1
ATOM 1998 N N . VAL A 1 266 ? -17.252 -1.140 22.197 1.00 97.06 266 VAL A N 1
ATOM 1999 C CA . VAL A 1 266 ? -16.055 -1.828 22.716 1.00 97.06 266 VAL A CA 1
ATOM 2000 C C . VAL A 1 266 ? -14.948 -0.815 23.000 1.00 97.06 266 VAL A C 1
ATOM 2002 O O . VAL A 1 266 ? -14.400 -0.781 24.099 1.00 97.06 266 VAL A O 1
ATOM 2005 N N . PHE A 1 267 ? -14.645 0.064 22.040 1.00 95.81 267 PHE A N 1
ATOM 2006 C CA . PHE A 1 267 ? -13.603 1.079 22.220 1.00 95.81 267 PHE A CA 1
ATOM 2007 C C . PHE A 1 267 ? -13.966 2.131 23.272 1.00 95.81 267 PHE A C 1
ATOM 2009 O O . PHE A 1 267 ? -13.058 2.712 23.863 1.00 95.81 267 PHE A O 1
ATOM 2016 N N . ALA A 1 268 ? -15.256 2.391 23.500 1.00 96.25 268 ALA A N 1
ATOM 2017 C CA . ALA A 1 268 ? -15.713 3.275 24.566 1.00 96.25 268 ALA A CA 1
ATOM 2018 C C . ALA A 1 268 ? -15.616 2.609 25.948 1.00 96.25 268 ALA A C 1
ATOM 2020 O O . ALA A 1 268 ? -15.183 3.252 26.900 1.00 96.25 268 ALA A O 1
ATOM 2021 N N . THR A 1 269 ? -15.986 1.331 26.051 1.00 97.88 269 THR A N 1
ATOM 2022 C CA . THR A 1 269 ? -16.048 0.597 27.327 1.00 97.88 269 THR A CA 1
ATOM 2023 C C . THR A 1 269 ? -14.668 0.154 27.815 1.00 97.88 269 THR A C 1
ATOM 2025 O O . THR A 1 269 ? -14.376 0.251 29.003 1.00 97.88 269 THR A O 1
ATOM 2028 N N . TYR A 1 270 ? -13.796 -0.281 26.902 1.00 97.25 270 TYR A N 1
ATOM 2029 C CA . TYR A 1 270 ? -12.501 -0.904 27.209 1.00 97.25 270 TYR A CA 1
ATOM 2030 C C . TYR A 1 270 ? -11.302 -0.023 26.833 1.00 97.25 270 TYR A C 1
ATOM 2032 O O . TYR A 1 270 ? -10.218 -0.521 26.530 1.00 97.25 270 TYR A O 1
ATOM 2040 N N . ALA A 1 271 ? -11.483 1.301 26.810 1.00 95.50 271 ALA A N 1
ATOM 2041 C CA . ALA A 1 271 ? -10.457 2.238 26.351 1.00 95.50 271 ALA A CA 1
ATOM 2042 C C . ALA A 1 271 ? -9.125 2.096 27.112 1.00 95.50 271 ALA A C 1
ATOM 2044 O O . ALA A 1 271 ? -8.061 2.118 26.493 1.00 95.50 271 ALA A O 1
ATOM 2045 N N . GLU A 1 272 ? -9.184 1.937 28.437 1.00 95.88 272 GLU A N 1
ATOM 2046 C CA . GLU A 1 272 ? -8.000 1.796 29.292 1.00 95.88 272 GLU A CA 1
ATOM 2047 C C . GLU A 1 272 ? -7.294 0.453 29.078 1.00 95.88 272 GLU A C 1
ATOM 2049 O O . GLU A 1 272 ? -6.073 0.431 28.916 1.00 95.88 272 GLU A O 1
ATOM 2054 N N . ASP A 1 273 ? -8.044 -0.652 28.991 1.00 96.12 273 ASP A N 1
ATOM 2055 C CA . ASP A 1 273 ? -7.480 -1.980 28.725 1.00 96.12 273 ASP A CA 1
ATOM 2056 C C . ASP A 1 273 ? -6.758 -2.009 27.374 1.00 96.12 273 ASP A C 1
ATOM 2058 O O . ASP A 1 273 ? -5.597 -2.409 27.295 1.00 96.12 273 ASP A O 1
ATOM 2062 N N . LEU A 1 274 ? -7.416 -1.512 26.321 1.00 95.25 274 LEU A N 1
ATOM 2063 C CA . LEU A 1 274 ? -6.853 -1.436 24.973 1.00 95.25 274 LEU A CA 1
ATOM 2064 C C . LEU A 1 274 ? -5.594 -0.558 24.937 1.00 95.25 274 LEU A C 1
ATOM 2066 O O . LEU A 1 274 ? -4.600 -0.927 24.310 1.00 95.25 274 LEU A O 1
ATOM 2070 N N . ALA A 1 275 ? -5.604 0.578 25.639 1.00 94.06 275 ALA A N 1
ATOM 2071 C CA . ALA A 1 275 ? -4.433 1.444 25.743 1.00 94.06 275 ALA A CA 1
ATOM 2072 C C . ALA A 1 275 ? -3.273 0.765 26.490 1.00 94.06 275 ALA A C 1
ATOM 2074 O O . ALA A 1 275 ? -2.123 0.908 26.076 1.00 94.06 275 ALA A O 1
ATOM 2075 N N . SER A 1 276 ? -3.562 -0.007 27.544 1.00 94.88 276 SER A N 1
ATOM 2076 C CA . SER A 1 276 ? -2.544 -0.670 28.373 1.00 94.88 276 SER A CA 1
ATOM 2077 C C . SER A 1 276 ? -1.698 -1.692 27.606 1.00 94.88 276 SER A C 1
ATOM 2079 O O . SER A 1 276 ? -0.524 -1.882 27.921 1.00 94.88 276 SER A O 1
ATOM 2081 N N . VAL A 1 277 ? -2.267 -2.309 26.567 1.00 93.06 277 VAL A N 1
ATOM 2082 C CA . VAL A 1 277 ? -1.581 -3.294 25.714 1.00 93.06 277 VAL A CA 1
ATOM 2083 C C . VAL A 1 277 ? -1.066 -2.717 24.399 1.00 93.06 277 VAL A C 1
ATOM 2085 O O . VAL A 1 277 ? -0.443 -3.437 23.611 1.00 93.06 277 VAL A O 1
ATOM 2088 N N . GLY A 1 278 ? -1.289 -1.417 24.182 1.00 90.75 278 GLY A N 1
ATOM 2089 C CA . GLY A 1 278 ? -0.890 -0.705 22.974 1.00 90.75 278 GLY A CA 1
ATOM 2090 C C . GLY A 1 278 ? -1.741 -1.033 21.748 1.00 90.75 278 GLY A C 1
ATOM 2091 O O . GLY A 1 278 ? -1.247 -0.871 20.638 1.00 90.75 278 GLY A O 1
ATOM 2092 N N . ALA A 1 279 ? -2.990 -1.480 21.927 1.00 92.19 279 ALA A N 1
ATOM 2093 C CA . ALA A 1 279 ? -3.853 -1.875 20.817 1.00 92.19 279 ALA A CA 1
ATOM 2094 C C . ALA A 1 279 ? -4.126 -0.695 19.867 1.00 92.19 279 ALA A C 1
ATOM 2096 O O . ALA A 1 279 ? -4.841 0.257 20.206 1.00 92.19 279 ALA A O 1
ATOM 2097 N N . ASP A 1 280 ? -3.584 -0.774 18.650 1.00 90.00 280 ASP A N 1
ATOM 2098 C CA . ASP A 1 280 ? -3.725 0.267 17.631 1.00 90.00 280 ASP A CA 1
ATOM 2099 C C . ASP A 1 280 ? -4.700 -0.155 16.513 1.00 90.00 280 ASP A C 1
ATOM 2101 O O . ASP A 1 280 ? -4.346 -0.953 15.639 1.00 90.00 280 ASP A O 1
ATOM 2105 N N . PRO A 1 281 ? -5.919 0.418 16.447 1.00 93.12 281 PRO A N 1
ATOM 2106 C CA . PRO A 1 281 ? -6.873 0.095 15.389 1.00 93.12 281 PRO A CA 1
ATOM 2107 C C . PRO A 1 281 ? -6.417 0.522 13.992 1.00 93.12 281 PRO A C 1
ATOM 2109 O O . PRO A 1 281 ? -6.988 0.038 13.014 1.00 93.12 281 PRO A O 1
ATOM 2112 N N . ASN A 1 282 ? -5.387 1.364 13.853 1.00 91.56 282 ASN A N 1
ATOM 2113 C CA . ASN A 1 282 ? -4.794 1.654 12.545 1.00 91.56 282 ASN A CA 1
ATOM 2114 C C . ASN A 1 282 ? -4.143 0.404 11.921 1.00 91.56 282 ASN A C 1
ATOM 2116 O O . ASN A 1 282 ? -3.978 0.338 10.701 1.00 91.56 282 ASN A O 1
ATOM 2120 N N . GLN A 1 283 ? -3.805 -0.604 12.738 1.00 85.56 283 GLN A N 1
ATOM 2121 C CA . GLN A 1 283 ? -3.331 -1.920 12.294 1.00 85.56 283 GLN A CA 1
ATOM 2122 C C . GLN A 1 283 ? -4.481 -2.897 11.973 1.00 85.56 283 GLN A C 1
ATOM 2124 O O . GLN A 1 283 ? -4.243 -4.030 11.551 1.00 85.56 283 GLN A O 1
ATOM 2129 N N . GLY A 1 284 ? -5.733 -2.459 12.128 1.00 90.56 284 GLY A N 1
ATOM 2130 C CA . GLY A 1 284 ? -6.929 -3.270 11.932 1.00 90.56 284 GLY A CA 1
ATOM 2131 C C . GLY A 1 284 ? -7.292 -4.151 13.122 1.00 90.56 284 GLY A C 1
ATOM 2132 O O . GLY A 1 284 ? -6.535 -4.290 14.079 1.00 90.56 284 GLY A O 1
ATOM 2133 N N . LEU A 1 285 ? -8.465 -4.789 13.036 1.00 93.75 285 LEU A N 1
ATOM 2134 C CA . LEU A 1 285 ? -8.975 -5.661 14.100 1.00 93.75 285 LEU A CA 1
ATOM 2135 C C . LEU A 1 285 ? -8.022 -6.825 14.410 1.00 93.75 285 LEU A C 1
ATOM 2137 O O . LEU A 1 285 ? -7.859 -7.177 15.567 1.00 93.75 285 LEU A O 1
ATOM 2141 N N . GLY A 1 286 ? -7.355 -7.391 13.398 1.00 90.19 286 GLY A N 1
ATOM 2142 C CA . GLY A 1 286 ? -6.374 -8.457 13.617 1.00 90.19 286 GLY A CA 1
ATOM 2143 C C . GLY A 1 286 ? -5.194 -8.025 14.496 1.00 90.19 286 GLY A C 1
ATOM 2144 O O . GLY A 1 286 ? -4.742 -8.814 15.316 1.00 90.19 286 GLY A O 1
ATOM 2145 N N . GLY A 1 287 ? -4.733 -6.773 14.366 1.00 87.44 287 GLY A N 1
ATOM 2146 C CA . GLY A 1 287 ? -3.705 -6.207 15.246 1.00 87.44 287 GLY A CA 1
ATOM 2147 C C . GLY A 1 287 ? -4.223 -6.019 16.670 1.00 87.44 287 GLY A C 1
ATOM 2148 O O . GLY A 1 287 ? -3.593 -6.480 17.613 1.00 87.44 287 GLY A O 1
ATOM 2149 N N . VAL A 1 288 ? -5.429 -5.455 16.808 1.00 92.19 288 VAL A N 1
ATOM 2150 C CA . VAL A 1 288 ? -6.095 -5.294 18.111 1.00 92.19 288 VAL A CA 1
ATOM 2151 C C . VAL A 1 288 ? -6.219 -6.636 18.835 1.00 92.19 288 VAL A C 1
ATOM 2153 O O . VAL A 1 288 ? -5.800 -6.738 19.980 1.00 92.19 288 VAL A O 1
ATOM 2156 N N . LEU A 1 289 ? -6.726 -7.676 18.165 1.00 93.81 289 LEU A N 1
ATOM 2157 C CA . LEU A 1 289 ? -6.880 -9.015 18.745 1.00 93.81 289 LEU A CA 1
ATOM 2158 C C . LEU A 1 289 ? -5.537 -9.634 19.163 1.00 93.81 289 LEU A C 1
ATOM 2160 O O . LEU A 1 289 ? -5.465 -10.268 20.210 1.00 93.81 289 LEU A O 1
ATOM 2164 N N . ALA A 1 290 ? -4.471 -9.425 18.385 1.00 90.88 290 ALA A N 1
ATOM 2165 C CA . ALA A 1 290 ? -3.135 -9.888 18.757 1.00 90.88 290 ALA A CA 1
ATOM 2166 C C . ALA A 1 290 ? -2.606 -9.171 20.012 1.00 90.88 290 ALA A C 1
ATOM 2168 O O . ALA A 1 290 ? -1.995 -9.798 20.874 1.00 90.88 290 ALA A O 1
ATOM 2169 N N . ASP A 1 291 ? -2.871 -7.870 20.155 1.00 91.94 291 ASP A N 1
ATOM 2170 C CA . ASP A 1 291 ? -2.471 -7.117 21.346 1.00 91.94 291 ASP A CA 1
ATOM 2171 C C . ASP A 1 291 ? -3.271 -7.514 22.595 1.00 91.94 291 ASP A C 1
ATOM 2173 O O . ASP A 1 291 ? -2.723 -7.478 23.701 1.00 91.94 291 ASP A O 1
ATOM 2177 N N . LEU A 1 292 ? -4.521 -7.971 22.441 1.00 94.06 292 LEU A N 1
ATOM 2178 C CA . LEU A 1 292 ? -5.320 -8.495 23.556 1.00 94.06 292 LEU A CA 1
ATOM 2179 C C . LEU A 1 292 ? -4.703 -9.743 24.208 1.00 94.06 292 LEU A C 1
ATOM 2181 O O . LEU A 1 292 ? -4.997 -10.019 25.369 1.00 94.06 292 LEU A O 1
ATOM 2185 N N . GLU A 1 293 ? -3.821 -10.484 23.525 1.00 93.94 293 GLU A N 1
ATOM 2186 C CA . GLU A 1 293 ? -3.108 -11.627 24.121 1.00 93.94 293 GLU A CA 1
ATOM 2187 C C . GLU A 1 293 ? -2.207 -11.230 25.301 1.00 93.94 293 GLU A C 1
ATOM 2189 O O . GLU A 1 293 ? -1.827 -12.088 26.098 1.00 93.94 293 GLU A O 1
ATOM 2194 N N . LYS A 1 294 ? -1.885 -9.937 25.441 1.00 94.12 294 LYS A N 1
ATOM 2195 C CA . LYS A 1 294 ? -1.112 -9.394 26.566 1.00 94.12 294 LYS A CA 1
ATOM 2196 C C . LYS A 1 294 ? -1.962 -9.185 27.831 1.00 94.12 294 LYS A C 1
ATOM 2198 O O . LYS A 1 294 ? -1.391 -8.952 28.896 1.00 94.12 294 LYS A O 1
ATOM 2203 N N . LEU A 1 295 ? -3.296 -9.247 27.738 1.00 95.44 295 LEU A N 1
ATOM 2204 C CA . LEU A 1 295 ? -4.205 -9.128 28.885 1.00 95.44 295 LEU A CA 1
ATOM 2205 C C . LEU A 1 295 ? -4.402 -10.468 29.617 1.00 95.44 295 LEU A C 1
ATOM 2207 O O . LEU A 1 295 ? -4.228 -11.539 29.027 1.00 95.44 295 LEU A O 1
ATOM 2211 N N . PRO A 1 296 ? -4.842 -10.435 30.891 1.00 97.00 296 PRO A N 1
ATOM 2212 C CA . PRO A 1 296 ? -5.387 -11.608 31.569 1.00 97.00 296 PRO A CA 1
ATOM 2213 C C . PRO A 1 296 ? -6.498 -12.286 30.753 1.00 97.00 296 PRO A C 1
ATOM 2215 O O . PRO A 1 296 ? -7.301 -11.623 30.096 1.00 97.00 296 PRO A O 1
ATOM 2218 N N . ALA A 1 297 ? -6.543 -13.620 30.789 1.00 96.00 297 ALA A N 1
ATOM 2219 C CA . ALA A 1 297 ? -7.406 -14.414 29.911 1.00 96.00 297 ALA A CA 1
ATOM 2220 C C . ALA A 1 297 ? -8.909 -14.142 30.106 1.00 96.00 297 ALA A C 1
ATOM 2222 O O . ALA A 1 297 ? -9.663 -14.186 29.138 1.00 96.00 297 ALA A O 1
ATOM 2223 N N . ASP A 1 298 ? -9.328 -13.862 31.338 1.00 96.44 298 ASP A N 1
ATOM 2224 C CA . ASP A 1 298 ? -10.687 -13.455 31.697 1.00 96.44 298 ASP A CA 1
ATOM 2225 C C . ASP A 1 298 ? -11.034 -12.085 31.113 1.00 96.44 298 ASP A C 1
ATOM 2227 O O . ASP A 1 298 ? -12.074 -11.942 30.472 1.00 96.44 298 ASP A O 1
ATOM 2231 N N . ARG A 1 299 ? -10.129 -11.107 31.247 1.00 95.81 299 ARG A N 1
ATOM 2232 C CA . ARG A 1 299 ? -10.337 -9.766 30.693 1.00 95.81 299 ARG A CA 1
ATOM 2233 C C . ARG A 1 299 ? -10.364 -9.774 29.168 1.00 95.81 299 ARG A C 1
ATOM 2235 O O . ARG A 1 299 ? -11.225 -9.138 28.573 1.00 95.81 299 ARG A O 1
ATOM 2242 N N . ARG A 1 300 ? -9.471 -10.536 28.529 1.00 96.19 300 ARG A N 1
ATOM 2243 C CA . ARG A 1 300 ? -9.493 -10.747 27.074 1.00 96.19 300 ARG A CA 1
ATOM 2244 C C . ARG A 1 300 ? -10.823 -11.346 26.617 1.00 96.19 300 ARG A C 1
ATOM 2246 O O . ARG A 1 300 ? -11.421 -10.824 25.685 1.00 96.19 300 ARG A O 1
ATOM 2253 N N . ALA A 1 301 ? -11.280 -12.415 27.272 1.00 96.19 301 ALA A N 1
ATOM 2254 C CA . ALA A 1 301 ? -12.524 -13.089 26.902 1.00 96.19 301 ALA A CA 1
ATOM 2255 C C . ALA A 1 301 ? -13.751 -12.174 27.037 1.00 96.19 301 ALA A C 1
ATOM 2257 O O . ALA A 1 301 ? -14.691 -12.303 26.262 1.00 96.19 301 ALA A O 1
ATOM 2258 N N . GLU A 1 302 ? -13.739 -11.246 27.997 1.00 96.56 302 GLU A N 1
ATOM 2259 C CA . GLU A 1 302 ? -14.788 -10.237 28.146 1.00 96.56 302 GLU A CA 1
ATOM 2260 C C . GLU A 1 302 ? -14.805 -9.232 26.985 1.00 96.56 302 GLU A C 1
ATOM 2262 O O . GLU A 1 302 ? -15.875 -8.895 26.499 1.00 96.56 302 GLU A O 1
ATOM 2267 N N . ILE A 1 303 ? -13.635 -8.780 26.518 1.00 96.38 303 ILE A N 1
ATOM 2268 C CA . ILE A 1 303 ? -13.521 -7.827 25.398 1.00 96.38 303 ILE A CA 1
ATOM 2269 C C . ILE A 1 303 ? -13.890 -8.483 24.057 1.00 96.38 303 ILE A C 1
ATOM 2271 O O . ILE A 1 303 ? -14.393 -7.813 23.156 1.00 96.38 303 ILE A O 1
ATOM 2275 N N . GLU A 1 304 ? -13.602 -9.777 23.900 1.00 94.81 304 GLU A N 1
ATOM 2276 C CA . GLU A 1 304 ? -13.923 -10.546 22.691 1.00 94.81 304 GLU A CA 1
ATOM 2277 C C . GLU A 1 304 ? -15.420 -10.875 22.546 1.00 94.81 304 GLU A C 1
ATOM 2279 O O . GLU A 1 304 ? -15.859 -11.172 21.430 1.00 94.81 304 GLU A O 1
ATOM 2284 N N . ALA A 1 305 ? -16.175 -10.861 23.650 1.00 94.06 305 ALA A N 1
ATOM 2285 C CA . ALA A 1 305 ? -17.600 -11.200 23.705 1.00 94.06 305 ALA A CA 1
ATOM 2286 C C . ALA A 1 305 ? -18.506 -10.039 23.261 1.00 94.06 305 ALA A C 1
ATOM 2288 O O . ALA A 1 305 ? -19.500 -10.332 22.552 1.00 94.06 305 ALA A O 1
#

Sequence (305 aa):
MKIIYTYTDEAPALATHSLLPIIQAYGDKAGVGVETRDISLAARILAAFGLHDDHLAELGELARTPDANIIKLPNISASIPQLKAAIKELQAAGHAVPDFPENPSTDEENKARAAYDAVKGSAVNPVLREGNSDRRAPASVKSYARKHPHSMGPWSKDSTSHVATMTDGDFRHSETSVTVEAPTTLTIQHVTADGTTDLRSFPVLAGEIVDAAVMRKAALQQFLAEQVADAKAKGVLFSVHLKATMMKVSDPIIFGHAVRAYFADVFATYAEDLASVGADPNQGLGGVLADLEKLPADRRAEIEA

Radius of gyration: 24.19 Å; chains: 1; bounding box: 57×52×62 Å